Protein AF-A0A3D4D2H8-F1 (afdb_monomer_lite)

Structure (mmCIF, N/CA/C/O backbone):
data_AF-A0A3D4D2H8-F1
#
_entry.id   AF-A0A3D4D2H8-F1
#
loop_
_atom_site.group_PDB
_atom_site.id
_atom_site.type_symbol
_atom_site.label_atom_id
_atom_site.label_alt_id
_atom_site.label_comp_id
_atom_site.label_asym_id
_atom_site.label_entity_id
_atom_site.label_seq_id
_atom_site.pdbx_PDB_ins_code
_atom_site.Cartn_x
_atom_site.Cartn_y
_atom_site.Cartn_z
_atom_site.occupancy
_atom_site.B_iso_or_equiv
_atom_site.auth_seq_id
_atom_site.auth_comp_id
_atom_site.auth_asym_id
_atom_site.auth_atom_id
_atom_site.pdbx_PDB_model_num
ATOM 1 N N . TYR A 1 1 ? 13.880 2.395 -4.553 1.00 61.31 1 TYR A N 1
ATOM 2 C CA . TYR A 1 1 ? 13.457 3.686 -3.970 1.00 61.31 1 TYR A CA 1
ATOM 3 C C . TYR A 1 1 ? 12.198 3.569 -3.104 1.00 61.31 1 TYR A C 1
ATOM 5 O O . TYR A 1 1 ? 12.319 3.812 -1.917 1.00 61.31 1 TYR A O 1
ATOM 13 N N . GLY A 1 2 ? 11.031 3.113 -3.592 1.00 75.94 2 GLY A N 1
ATOM 14 C CA . GLY A 1 2 ? 9.818 3.011 -2.742 1.00 75.94 2 GLY A CA 1
ATOM 15 C C . GLY A 1 2 ? 9.580 1.679 -1.999 1.00 75.94 2 GLY A C 1
ATOM 16 O O . GLY A 1 2 ? 8.733 1.617 -1.113 1.00 75.94 2 GLY A O 1
ATOM 17 N N . LEU A 1 3 ? 10.310 0.607 -2.340 1.00 85.75 3 LEU A N 1
ATOM 18 C CA . LEU A 1 3 ? 10.136 -0.717 -1.721 1.00 85.75 3 LEU A CA 1
ATOM 19 C C . LEU A 1 3 ? 10.455 -0.700 -0.221 1.00 85.75 3 LEU A C 1
ATOM 21 O O . LEU A 1 3 ? 9.646 -1.140 0.589 1.00 85.75 3 LEU A O 1
ATOM 25 N N . VAL A 1 4 ? 11.619 -0.158 0.150 1.00 87.25 4 VAL A N 1
ATOM 26 C CA . VAL A 1 4 ? 12.054 -0.062 1.552 1.00 87.25 4 VAL A CA 1
ATOM 27 C C . VAL A 1 4 ? 11.055 0.763 2.362 1.00 87.25 4 VAL A C 1
ATOM 29 O O . VAL A 1 4 ? 10.662 0.357 3.448 1.00 87.25 4 VAL A O 1
ATOM 32 N N . THR A 1 5 ? 10.561 1.868 1.802 1.00 88.88 5 THR A N 1
ATOM 33 C CA . THR A 1 5 ? 9.508 2.706 2.396 1.00 88.88 5 THR A CA 1
ATOM 34 C C . THR A 1 5 ? 8.246 1.914 2.679 1.00 88.88 5 THR A C 1
ATOM 36 O O . THR A 1 5 ? 7.690 2.020 3.767 1.00 88.88 5 THR A O 1
ATOM 39 N N . LEU A 1 6 ? 7.802 1.109 1.712 1.00 90.44 6 LEU A N 1
ATOM 40 C CA . LEU A 1 6 ? 6.619 0.273 1.858 1.00 90.44 6 LEU A CA 1
ATOM 41 C C . LEU A 1 6 ? 6.826 -0.804 2.932 1.00 90.44 6 LEU A C 1
ATOM 43 O O . LEU A 1 6 ? 5.933 -1.025 3.746 1.00 90.44 6 LEU A O 1
ATOM 47 N N . MET A 1 7 ? 8.006 -1.429 2.986 1.00 92.44 7 MET A N 1
ATOM 48 C CA . MET A 1 7 ? 8.333 -2.431 4.009 1.00 92.44 7 MET A CA 1
ATOM 49 C C . MET A 1 7 ? 8.410 -1.819 5.412 1.00 92.44 7 MET A C 1
ATOM 51 O O . MET A 1 7 ? 7.852 -2.381 6.354 1.00 92.44 7 MET A O 1
ATOM 55 N N . ILE A 1 8 ? 9.032 -0.645 5.558 1.00 93.00 8 ILE A N 1
ATOM 56 C CA . ILE A 1 8 ? 9.055 0.101 6.825 1.00 93.00 8 ILE A CA 1
ATOM 57 C C . ILE A 1 8 ? 7.631 0.498 7.222 1.00 93.00 8 ILE A C 1
ATOM 59 O O . ILE A 1 8 ? 7.250 0.320 8.376 1.00 93.00 8 ILE A O 1
ATOM 63 N N . LEU A 1 9 ? 6.816 0.975 6.276 1.00 94.19 9 LEU A N 1
ATOM 64 C CA . LEU A 1 9 ? 5.414 1.304 6.525 1.00 94.19 9 LEU A CA 1
ATOM 65 C C . LEU A 1 9 ? 4.641 0.083 7.036 1.00 94.19 9 LEU A C 1
ATOM 67 O O . LEU A 1 9 ? 3.884 0.203 7.998 1.00 94.19 9 LEU A O 1
ATOM 71 N N . TRP A 1 10 ? 4.842 -1.094 6.440 1.00 95.12 10 TRP A N 1
ATOM 72 C CA . TRP A 1 10 ? 4.229 -2.340 6.903 1.00 95.12 10 TRP A CA 1
ATOM 73 C C . TRP A 1 10 ? 4.709 -2.736 8.298 1.00 95.12 10 TRP A C 1
ATOM 75 O O . TRP A 1 10 ? 3.877 -3.052 9.147 1.00 95.12 10 TRP A O 1
ATOM 85 N N . LEU A 1 11 ? 6.013 -2.655 8.569 1.00 95.38 11 LEU A N 1
ATOM 86 C CA . LEU A 1 11 ? 6.573 -2.926 9.893 1.00 95.38 11 LEU A CA 1
ATOM 87 C C . LEU A 1 11 ? 5.953 -2.009 10.954 1.00 95.38 11 LEU A C 1
ATOM 89 O O . LEU A 1 11 ? 5.423 -2.491 11.954 1.00 95.38 11 LEU A O 1
ATOM 93 N N . MET A 1 12 ? 5.949 -0.699 10.704 1.00 94.69 12 MET A N 1
ATOM 94 C CA . MET A 1 12 ? 5.347 0.281 11.609 1.00 94.69 12 MET A CA 1
ATOM 95 C C . MET A 1 12 ? 3.858 0.007 11.798 1.00 94.69 12 MET A C 1
ATOM 97 O O . MET A 1 12 ? 3.374 0.011 12.925 1.00 94.69 12 MET A O 1
ATOM 101 N N . THR A 1 13 ? 3.147 -0.335 10.722 1.00 94.75 13 THR A N 1
ATOM 102 C CA . THR A 1 13 ? 1.733 -0.726 10.775 1.00 94.75 13 THR A CA 1
ATOM 103 C C . THR A 1 13 ? 1.516 -1.926 11.699 1.00 94.75 13 THR A C 1
ATOM 105 O O . THR A 1 13 ? 0.587 -1.899 12.503 1.00 94.75 13 THR A O 1
ATOM 108 N N . VAL A 1 14 ? 2.373 -2.953 11.656 1.00 93.94 14 VAL A N 1
ATOM 109 C CA . VAL A 1 14 ? 2.284 -4.108 12.571 1.00 93.94 14 VAL A CA 1
ATOM 110 C C . VAL A 1 14 ? 2.427 -3.699 14.035 1.00 93.94 14 VAL A C 1
ATOM 112 O O . VAL A 1 14 ? 1.726 -4.259 14.881 1.00 93.94 14 VAL A O 1
ATOM 115 N N . LEU A 1 15 ? 3.304 -2.739 14.328 1.00 92.56 15 LEU A N 1
ATOM 116 C CA . LEU A 1 15 ? 3.573 -2.273 15.689 1.00 92.56 15 LEU A CA 1
ATOM 117 C C . LEU A 1 15 ? 2.417 -1.451 16.264 1.00 92.56 15 LEU A C 1
ATOM 119 O O . LEU A 1 15 ? 2.052 -1.644 17.421 1.00 92.56 15 LEU A O 1
ATOM 123 N N . ILE A 1 16 ? 1.828 -0.561 15.462 1.00 91.56 16 ILE A N 1
ATOM 124 C CA . ILE A 1 16 ? 0.805 0.381 15.943 1.00 91.56 16 ILE A CA 1
ATOM 125 C C . ILE A 1 16 ? -0.630 -0.148 15.832 1.00 91.56 16 ILE A C 1
ATOM 127 O O . ILE A 1 16 ? -1.541 0.441 16.409 1.00 91.56 16 ILE A O 1
ATOM 131 N N . THR A 1 17 ? -0.867 -1.220 15.067 1.00 91.25 17 THR A N 1
ATOM 132 C CA . THR A 1 17 ? -2.231 -1.724 14.850 1.00 91.25 17 THR A CA 1
ATOM 133 C C . THR A 1 17 ? -2.735 -2.482 16.081 1.00 91.25 17 THR A C 1
ATOM 135 O O . THR A 1 17 ? -2.130 -3.487 16.469 1.00 91.25 17 THR A O 1
ATOM 138 N N . PRO A 1 18 ? -3.878 -2.088 16.673 1.00 87.06 18 PRO A N 1
ATOM 139 C CA . PRO A 1 18 ? -4.402 -2.761 17.854 1.00 87.06 18 PRO A CA 1
ATOM 140 C C . PRO A 1 18 ? -4.980 -4.144 17.546 1.00 87.06 18 PRO A C 1
ATOM 142 O O . PRO A 1 18 ? -5.751 -4.332 16.602 1.00 87.06 18 PRO A O 1
ATOM 145 N N . ASP A 1 19 ? -4.712 -5.095 18.441 1.00 86.62 19 ASP A N 1
ATOM 146 C CA . ASP A 1 19 ? -5.417 -6.379 18.508 1.00 86.62 19 ASP A CA 1
ATOM 147 C C . ASP A 1 19 ? -6.912 -6.170 18.822 1.00 86.62 19 ASP A C 1
ATOM 149 O O . ASP A 1 19 ? -7.285 -5.327 19.642 1.00 86.62 19 ASP A O 1
ATOM 153 N N . ARG A 1 20 ? -7.772 -7.004 18.233 1.00 85.38 20 ARG A N 1
ATOM 154 C CA . ARG A 1 20 ? -9.198 -7.148 18.547 1.00 85.38 20 ARG A CA 1
ATOM 155 C C . ARG A 1 20 ? -9.486 -7.207 20.052 1.00 85.38 20 ARG A C 1
ATOM 157 O O . ARG A 1 20 ? -10.411 -6.529 20.503 1.00 85.38 20 ARG A O 1
ATOM 164 N N . ASN A 1 21 ? -8.716 -7.956 20.844 1.00 85.56 21 ASN A N 1
ATOM 165 C CA . ASN A 1 21 ? -8.921 -7.996 22.301 1.00 85.56 21 ASN A CA 1
ATOM 166 C C . ASN A 1 21 ? -8.586 -6.649 22.959 1.00 85.56 21 ASN A C 1
ATOM 168 O O . ASN A 1 21 ? -9.297 -6.194 23.859 1.00 85.56 21 ASN A O 1
ATOM 172 N N . GLY A 1 22 ? -7.533 -5.979 22.482 1.00 84.44 22 GLY A N 1
ATOM 173 C CA . GLY A 1 22 ? -7.205 -4.600 22.849 1.00 84.44 22 GLY A CA 1
ATOM 174 C C . GLY A 1 22 ? -8.350 -3.634 22.536 1.00 84.44 22 GLY A C 1
ATOM 175 O O . GLY A 1 22 ? -8.762 -2.871 23.411 1.00 84.44 22 GLY A O 1
ATOM 176 N N . GLN A 1 23 ? -8.946 -3.743 21.345 1.00 86.75 23 GLN A N 1
ATOM 177 C CA . GLN A 1 23 ? -10.090 -2.925 20.932 1.00 86.75 23 GLN A CA 1
ATOM 178 C C . GLN A 1 23 ? -11.316 -3.131 21.832 1.00 86.75 23 GLN A C 1
ATOM 180 O O . GLN A 1 23 ? -11.916 -2.154 22.282 1.00 86.75 23 GLN A O 1
ATOM 185 N N . ILE A 1 24 ? -11.681 -4.383 22.132 1.00 88.06 24 ILE A N 1
ATOM 186 C CA . ILE A 1 24 ? -12.831 -4.703 22.998 1.00 88.06 24 ILE A CA 1
ATOM 187 C C . ILE A 1 24 ? -12.610 -4.157 24.414 1.00 88.06 24 ILE A C 1
ATOM 189 O O . ILE A 1 24 ? -13.503 -3.518 24.975 1.00 88.06 24 ILE A O 1
ATOM 193 N N . ARG A 1 25 ? -11.418 -4.364 24.990 1.00 88.00 25 ARG A N 1
ATOM 194 C CA . ARG A 1 25 ? -11.065 -3.818 26.313 1.00 88.00 25 ARG A CA 1
ATOM 195 C C . ARG A 1 2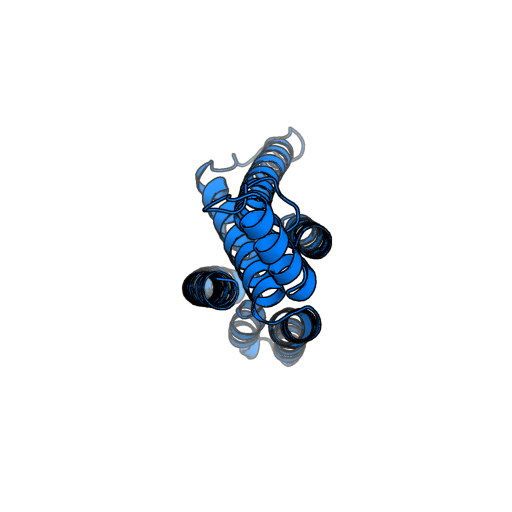5 ? -11.116 -2.291 26.322 1.00 88.00 25 ARG A C 1
ATOM 197 O O . ARG A 1 25 ? -11.662 -1.710 27.260 1.00 88.00 25 ARG A O 1
ATOM 204 N N . GLY A 1 26 ? -10.623 -1.656 25.261 1.00 88.50 26 GLY A N 1
ATOM 205 C CA . GLY A 1 26 ? -10.697 -0.212 25.067 1.00 88.50 26 GLY A CA 1
ATOM 206 C C . GLY A 1 26 ? -12.124 0.318 25.063 1.00 88.50 26 GLY A C 1
ATOM 207 O O . GLY A 1 26 ? -12.438 1.252 25.802 1.00 88.50 26 GLY A O 1
ATOM 208 N N . TRP A 1 27 ? -13.008 -0.313 24.288 1.00 88.75 27 TRP A N 1
ATOM 209 C CA . TRP A 1 27 ? -14.425 0.046 24.249 1.00 88.75 27 TRP A CA 1
ATOM 210 C C . TRP A 1 27 ? -15.106 -0.142 25.605 1.00 88.75 27 TRP A C 1
ATOM 212 O O . TRP A 1 27 ? -15.773 0.778 26.072 1.00 88.75 27 TRP A 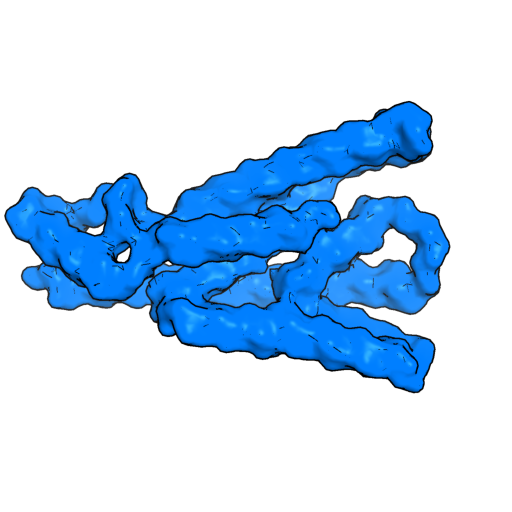O 1
ATOM 222 N N . ARG A 1 28 ? -14.876 -1.268 26.294 1.00 87.38 28 ARG A N 1
ATOM 223 C CA . ARG A 1 28 ? -15.402 -1.488 27.655 1.00 87.38 28 ARG A CA 1
ATOM 224 C C . ARG A 1 28 ? -14.928 -0.407 28.632 1.00 87.38 28 ARG A C 1
ATOM 226 O O . ARG A 1 28 ? -15.732 0.106 29.404 1.00 87.38 28 ARG A O 1
ATOM 233 N N . ARG A 1 29 ? -13.647 -0.015 28.588 1.00 88.38 29 ARG A N 1
ATOM 234 C CA . ARG A 1 29 ? -13.103 1.067 29.431 1.00 88.38 29 ARG A CA 1
ATOM 235 C C . ARG A 1 29 ? -13.745 2.416 29.111 1.00 88.38 29 ARG A C 1
ATOM 237 O O . ARG A 1 29 ? -14.118 3.135 30.031 1.00 88.38 29 ARG A O 1
ATOM 244 N N . ALA A 1 30 ? -13.904 2.749 27.832 1.00 88.75 30 ALA A N 1
ATOM 245 C CA . ALA A 1 30 ? -14.557 3.990 27.420 1.00 88.75 30 ALA A CA 1
ATOM 246 C C . ALA A 1 30 ? -16.004 4.068 27.930 1.00 88.75 30 ALA A C 1
ATOM 248 O O . ALA A 1 30 ? -16.415 5.116 28.423 1.00 88.75 30 ALA A O 1
ATOM 249 N N . ARG A 1 31 ? -16.738 2.949 27.892 1.00 87.44 31 ARG A N 1
ATOM 250 C CA . ARG A 1 31 ? -18.106 2.853 28.423 1.00 87.44 31 ARG A CA 1
ATOM 251 C C . ARG A 1 31 ? -18.169 3.011 29.936 1.00 87.44 31 ARG A C 1
ATOM 253 O O . ARG A 1 31 ? -18.999 3.774 30.411 1.00 87.44 31 ARG A O 1
ATOM 260 N N . LYS A 1 32 ? -17.247 2.388 30.677 1.00 88.75 32 LYS A N 1
ATOM 261 C CA . LYS A 1 32 ? -17.122 2.592 32.133 1.00 88.75 32 LYS A CA 1
ATOM 262 C C . LYS A 1 32 ? -16.878 4.058 32.506 1.00 88.75 32 LYS A C 1
ATOM 264 O O . LYS A 1 32 ? -17.319 4.498 33.554 1.00 88.75 32 LYS A O 1
ATOM 269 N N . LEU A 1 33 ? -16.197 4.811 31.642 1.00 88.94 33 LEU A N 1
ATOM 270 C CA . LEU A 1 33 ? -15.941 6.245 31.815 1.00 88.94 33 LEU A CA 1
ATOM 271 C C . LEU A 1 33 ? -17.054 7.140 31.236 1.00 88.94 33 LEU A C 1
ATOM 273 O O . LEU A 1 33 ? -16.838 8.339 31.076 1.00 88.94 33 LEU A O 1
ATOM 277 N N . GLY A 1 34 ? -18.200 6.577 30.833 1.00 86.31 34 GLY A N 1
ATOM 278 C CA . GLY A 1 34 ? -19.314 7.326 30.240 1.00 86.31 34 GLY A CA 1
ATOM 279 C C . GLY A 1 34 ? -19.015 7.944 28.868 1.00 86.31 34 GLY A C 1
ATOM 280 O O . GLY A 1 34 ? -19.781 8.770 28.376 1.00 86.31 34 GLY A O 1
ATOM 281 N N . ARG A 1 35 ? -17.906 7.574 28.211 1.00 86.56 35 ARG A N 1
ATOM 282 C CA . ARG A 1 35 ? -17.498 8.192 26.943 1.00 86.56 35 ARG A CA 1
ATOM 283 C C . ARG A 1 35 ? -18.271 7.587 25.763 1.00 86.56 35 ARG A C 1
ATOM 285 O O . ARG A 1 35 ? -18.298 6.362 25.602 1.00 86.56 35 ARG A O 1
ATOM 292 N N . PRO A 1 36 ? -18.839 8.415 24.866 1.00 80.31 36 PRO A N 1
ATOM 293 C CA . PRO A 1 36 ? -19.609 7.923 23.724 1.00 80.31 36 PRO A CA 1
ATOM 294 C C . PRO A 1 36 ? -18.728 7.395 22.582 1.00 80.31 36 PRO A C 1
ATOM 296 O O . PRO A 1 36 ? -19.214 6.652 21.726 1.00 80.31 36 PRO A O 1
ATOM 299 N N . LYS A 1 37 ? -17.444 7.780 22.544 1.00 83.25 37 LYS A N 1
ATOM 300 C CA . LYS A 1 37 ? -16.487 7.462 21.474 1.00 83.25 37 LYS A CA 1
ATOM 301 C C . LYS A 1 37 ? -15.106 7.154 22.056 1.00 83.25 37 LYS A C 1
ATOM 303 O O . LYS A 1 37 ? -14.726 7.702 23.090 1.00 83.25 37 LYS A O 1
ATOM 308 N N . LEU A 1 38 ? -14.342 6.314 21.358 1.00 81.94 38 LEU A N 1
ATOM 309 C CA . LEU A 1 38 ? -12.906 6.182 21.599 1.00 81.94 38 LEU A CA 1
ATOM 310 C C . LEU A 1 38 ? -12.186 7.446 21.120 1.00 81.94 38 LEU A C 1
ATOM 312 O O . LEU A 1 38 ? -12.471 7.942 20.029 1.00 81.94 38 LEU A O 1
ATOM 316 N N . SER A 1 39 ? -11.248 7.943 21.929 1.00 80.69 39 SER A N 1
ATOM 317 C CA . SER A 1 39 ? -10.342 9.010 21.496 1.00 80.69 39 SER A CA 1
ATOM 318 C C . SER A 1 39 ? -9.484 8.503 20.345 1.00 80.69 39 SER A C 1
ATOM 320 O O . SER A 1 39 ? -9.020 7.363 20.374 1.00 80.69 39 SER A O 1
ATOM 322 N N . PHE A 1 40 ? -9.250 9.351 19.350 1.00 75.00 40 PHE A N 1
ATOM 323 C CA . PHE A 1 40 ? -8.434 8.998 18.196 1.00 75.00 40 PHE A CA 1
ATOM 324 C C . PHE A 1 40 ? -6.990 8.616 18.577 1.00 75.00 40 PHE A C 1
ATOM 326 O O . PHE A 1 40 ? -6.402 7.741 17.953 1.00 75.00 40 PHE A O 1
ATOM 333 N N . GLN A 1 41 ? -6.458 9.214 19.643 1.00 78.56 41 GLN A N 1
ATOM 334 C CA . GLN A 1 41 ? -5.112 8.942 20.158 1.00 78.56 41 GLN A CA 1
ATOM 335 C C . GLN A 1 41 ? -5.055 7.759 21.135 1.00 78.56 41 GLN A C 1
ATOM 337 O O . GLN A 1 41 ? -4.002 7.473 21.686 1.00 78.56 41 GLN A O 1
ATOM 342 N N . SER A 1 42 ? -6.181 7.099 21.419 1.00 78.00 42 SER A N 1
ATOM 343 C CA . SER A 1 42 ? -6.160 5.963 22.344 1.00 78.00 42 SER A CA 1
ATOM 344 C C . SER A 1 42 ? -5.589 4.720 21.655 1.00 78.00 42 SER A C 1
ATOM 346 O O . SER A 1 42 ? -5.973 4.445 20.525 1.00 78.00 42 SER A O 1
ATOM 348 N N . ASP A 1 43 ? -4.755 3.930 22.337 1.00 73.44 43 ASP A N 1
ATOM 349 C CA . ASP A 1 43 ? -4.202 2.667 21.800 1.00 73.44 43 ASP A CA 1
ATOM 350 C C . ASP A 1 43 ? -5.244 1.712 21.176 1.00 73.44 43 ASP A C 1
ATOM 352 O O . ASP A 1 43 ? -4.934 1.034 20.203 1.00 73.44 43 ASP A O 1
ATOM 356 N N . PRO A 1 44 ? -6.500 1.631 21.667 1.00 81.25 44 PRO A N 1
ATOM 357 C CA . PRO A 1 44 ? -7.545 0.812 21.046 1.00 81.25 44 PRO A CA 1
ATOM 358 C C . PRO A 1 44 ? -8.147 1.418 19.762 1.00 81.25 44 PRO A C 1
ATOM 360 O O . PRO A 1 44 ? -9.011 0.799 19.122 1.00 81.25 44 PRO A O 1
ATOM 363 N N . ALA A 1 45 ? -7.789 2.657 19.415 1.00 84.12 45 ALA A N 1
ATOM 364 C CA . ALA A 1 45 ? -8.236 3.330 18.205 1.00 84.12 45 ALA A CA 1
ATOM 365 C C . ALA A 1 45 ? -7.532 2.765 16.965 1.00 84.12 45 ALA A C 1
ATOM 367 O O . ALA A 1 45 ? -6.473 2.165 17.043 1.00 84.12 45 ALA A O 1
ATOM 368 N N . THR A 1 46 ? -8.152 2.934 15.796 1.00 88.31 46 THR A N 1
ATOM 369 C CA . THR A 1 46 ? -7.562 2.417 14.554 1.00 88.31 46 THR A CA 1
ATOM 370 C C . THR A 1 46 ? -6.302 3.198 14.239 1.00 88.31 46 THR A C 1
ATOM 372 O O . THR A 1 46 ? -6.283 4.425 14.352 1.00 88.31 46 THR A O 1
ATOM 375 N N . SER A 1 47 ? -5.294 2.493 13.752 1.00 90.62 47 SER A N 1
ATOM 376 C CA . SER A 1 47 ? -4.072 3.094 13.240 1.00 90.62 47 SER A CA 1
ATOM 377 C C . SER A 1 47 ? -4.241 3.751 11.866 1.00 90.62 47 SER A C 1
ATOM 379 O O . SER A 1 47 ? -3.293 4.350 11.369 1.00 90.62 47 SER A O 1
ATOM 381 N N . PHE A 1 48 ? -5.431 3.696 11.252 1.00 91.62 48 PHE A N 1
ATOM 382 C CA . PHE A 1 48 ? -5.656 4.140 9.872 1.00 91.62 48 PHE A CA 1
ATOM 383 C C . PHE A 1 48 ? -5.091 5.539 9.546 1.00 91.62 48 PHE A C 1
ATOM 385 O O . PHE A 1 48 ? -4.343 5.643 8.574 1.00 91.62 48 PHE A O 1
ATOM 392 N N . PRO A 1 49 ? -5.363 6.617 10.313 1.00 91.75 49 PRO A N 1
ATOM 393 C CA . PRO A 1 49 ? -4.849 7.943 9.960 1.00 91.75 49 PRO A CA 1
ATOM 394 C C . PRO A 1 49 ? -3.346 8.083 10.206 1.00 91.75 49 PRO A C 1
ATOM 396 O O . PRO A 1 49 ? -2.693 8.847 9.504 1.00 91.75 49 PRO A O 1
ATOM 399 N N . TRP A 1 50 ? -2.778 7.304 11.132 1.00 93.75 50 TRP A N 1
ATOM 400 C CA . TRP A 1 50 ? -1.329 7.231 11.320 1.00 93.75 50 TRP A CA 1
ATOM 401 C C . TRP A 1 50 ? -0.658 6.541 10.132 1.00 93.75 50 TRP A C 1
ATOM 403 O O . TRP A 1 50 ? 0.330 7.050 9.616 1.00 93.75 50 TRP A O 1
ATOM 413 N N . VAL A 1 51 ? -1.231 5.444 9.624 1.00 94.69 51 VAL A N 1
ATOM 414 C CA . VAL A 1 51 ? -0.747 4.780 8.399 1.00 94.69 51 VAL A CA 1
ATOM 415 C C . VAL A 1 51 ? -0.858 5.706 7.188 1.00 94.69 51 VAL A C 1
ATOM 417 O O . VAL A 1 51 ? 0.074 5.784 6.393 1.00 94.69 51 VAL A O 1
ATOM 420 N N . PHE A 1 52 ? -1.954 6.458 7.072 1.00 95.25 52 PHE A N 1
ATOM 421 C CA . PHE A 1 52 ? -2.117 7.470 6.027 1.00 95.25 52 PHE A CA 1
ATOM 422 C C . PHE A 1 52 ? -1.050 8.573 6.121 1.00 95.25 52 PHE A C 1
ATOM 424 O O . PHE A 1 52 ? -0.425 8.908 5.116 1.00 95.25 52 PHE A O 1
ATOM 431 N N . ALA A 1 53 ? -0.801 9.106 7.321 1.00 95.12 53 ALA A N 1
ATOM 432 C CA . ALA A 1 53 ? 0.218 10.131 7.537 1.00 95.12 53 ALA A CA 1
ATOM 433 C C . ALA A 1 53 ? 1.627 9.600 7.237 1.00 95.12 53 ALA A C 1
ATOM 435 O O . ALA A 1 53 ? 2.397 10.263 6.548 1.00 95.12 53 ALA A O 1
ATOM 436 N N . MET A 1 54 ? 1.947 8.379 7.676 1.00 95.00 54 MET A N 1
ATOM 437 C CA . MET A 1 54 ? 3.220 7.724 7.364 1.00 95.00 54 MET A CA 1
ATOM 438 C C . MET A 1 54 ? 3.393 7.493 5.859 1.00 95.00 54 MET A C 1
ATOM 440 O O . MET A 1 54 ? 4.492 7.691 5.347 1.00 95.00 54 MET A O 1
ATOM 444 N N . ALA A 1 55 ? 2.331 7.129 5.132 1.00 94.94 55 ALA A N 1
ATOM 445 C CA . ALA A 1 55 ? 2.375 7.021 3.674 1.00 94.94 55 ALA A CA 1
ATOM 446 C C . ALA A 1 55 ? 2.655 8.384 3.016 1.00 94.94 55 ALA A C 1
ATOM 448 O O . ALA A 1 55 ? 3.515 8.470 2.144 1.00 94.94 55 ALA A O 1
ATOM 449 N N . ALA A 1 56 ? 1.997 9.457 3.470 1.00 95.06 56 ALA A N 1
ATOM 450 C CA . ALA A 1 56 ? 2.221 10.813 2.964 1.00 95.06 56 ALA A CA 1
ATOM 451 C C . ALA A 1 56 ? 3.654 11.308 3.225 1.00 95.06 56 ALA A C 1
ATOM 453 O O . ALA A 1 56 ? 4.327 11.762 2.300 1.00 95.06 56 ALA A O 1
ATOM 454 N N . ILE A 1 57 ? 4.142 11.164 4.462 1.00 94.25 57 ILE A N 1
ATOM 455 C CA . ILE A 1 57 ? 5.505 11.549 4.857 1.00 94.25 57 ILE A CA 1
ATOM 456 C C . ILE A 1 57 ? 6.535 10.709 4.101 1.00 94.25 57 ILE A C 1
ATOM 458 O O . ILE A 1 57 ? 7.485 11.257 3.546 1.00 94.25 57 ILE A O 1
ATOM 462 N N . GLY A 1 58 ? 6.331 9.391 4.033 1.00 90.56 58 GLY A N 1
ATOM 463 C CA . GLY A 1 58 ? 7.215 8.476 3.319 1.00 90.56 58 GLY A CA 1
ATOM 464 C C . GLY A 1 58 ? 7.330 8.826 1.837 1.00 90.56 58 GLY A C 1
ATOM 465 O O . GLY A 1 58 ? 8.438 8.873 1.307 1.00 90.56 58 GLY A O 1
ATOM 466 N N . SER A 1 59 ? 6.212 9.130 1.176 1.00 91.38 59 SER A N 1
ATOM 467 C CA . SER A 1 59 ? 6.209 9.519 -0.237 1.00 91.38 59 SER A CA 1
ATOM 468 C C . SER A 1 59 ? 6.809 10.905 -0.468 1.00 91.38 59 SER A C 1
ATOM 470 O O . SER A 1 59 ? 7.579 11.069 -1.412 1.00 91.38 59 SER A O 1
ATOM 472 N N . GLY A 1 60 ? 6.526 11.880 0.401 1.00 91.75 60 GLY A N 1
ATOM 473 C CA . GLY A 1 60 ? 7.120 13.217 0.329 1.00 91.75 60 GLY A CA 1
ATOM 474 C C . GLY A 1 60 ? 8.635 13.204 0.537 1.00 91.75 60 GLY A C 1
ATOM 475 O O . GLY A 1 60 ? 9.376 13.755 -0.279 1.00 91.75 60 GLY A O 1
ATOM 476 N N . GLY A 1 61 ? 9.105 12.518 1.583 1.00 88.69 61 GLY A N 1
ATOM 477 C CA . GLY A 1 61 ? 10.531 12.381 1.881 1.00 88.69 61 GLY A CA 1
ATOM 478 C C . GLY A 1 61 ? 11.295 11.694 0.751 1.00 88.69 61 GLY A C 1
ATOM 479 O O . GLY A 1 61 ? 12.342 12.182 0.323 1.00 88.69 61 GLY A O 1
ATOM 480 N N . TRP A 1 62 ? 10.740 10.611 0.197 1.00 85.69 62 TRP A N 1
ATOM 481 C CA . TRP A 1 62 ? 11.373 9.920 -0.928 1.00 85.69 62 TRP A CA 1
ATOM 482 C C . TRP A 1 62 ? 11.342 10.700 -2.229 1.00 85.69 62 TRP A C 1
ATOM 484 O O . TRP A 1 62 ? 12.331 10.668 -2.958 1.00 85.69 62 TRP A O 1
ATOM 494 N N . PHE A 1 63 ? 10.250 11.402 -2.528 1.00 88.06 63 PHE A N 1
ATOM 495 C CA . PHE A 1 63 ? 10.194 12.277 -3.693 1.00 88.06 63 PHE A CA 1
ATOM 496 C C . PHE A 1 63 ? 11.292 13.340 -3.624 1.00 88.06 63 PHE A C 1
ATOM 498 O O . PHE A 1 63 ? 12.027 13.523 -4.589 1.00 88.06 63 PHE A O 1
ATOM 505 N N . TRP A 1 64 ? 11.451 13.993 -2.471 1.00 89.06 64 TRP A N 1
ATOM 506 C CA . TRP A 1 64 ? 12.473 15.022 -2.301 1.00 89.06 64 TRP A CA 1
ATOM 507 C C . TRP A 1 64 ? 13.892 14.464 -2.433 1.00 89.06 64 TRP A C 1
ATOM 509 O O . TRP A 1 64 ? 14.719 15.044 -3.137 1.00 89.06 64 TRP A O 1
ATOM 519 N N . PHE A 1 65 ? 14.163 13.316 -1.806 1.00 86.81 65 PHE A N 1
ATOM 520 C CA . PHE A 1 65 ? 15.447 12.631 -1.940 1.00 86.81 65 PHE A CA 1
ATOM 521 C C . PHE A 1 65 ? 15.744 12.263 -3.401 1.00 86.81 65 PHE A C 1
ATOM 523 O O . PHE A 1 65 ? 16.810 12.595 -3.914 1.00 86.81 65 PHE A O 1
ATOM 530 N N . ALA A 1 66 ? 14.792 11.620 -4.087 1.00 83.31 66 ALA A N 1
ATOM 531 C CA . ALA A 1 66 ? 14.953 11.208 -5.479 1.00 83.31 66 ALA A CA 1
ATOM 532 C C . ALA A 1 66 ? 15.153 12.414 -6.402 1.00 83.31 66 ALA A C 1
ATOM 534 O O . ALA A 1 66 ? 16.049 12.395 -7.242 1.00 83.31 66 ALA A O 1
ATOM 535 N N . LYS A 1 67 ? 14.389 13.490 -6.189 1.00 86.38 67 LYS A N 1
ATOM 536 C CA . LYS A 1 67 ? 14.531 14.744 -6.927 1.00 86.38 67 LYS A CA 1
ATOM 537 C C . LYS A 1 67 ? 15.937 15.319 -6.779 1.00 86.38 67 LYS A C 1
ATOM 539 O O . LYS A 1 67 ? 16.576 15.616 -7.779 1.00 86.38 67 LYS A O 1
ATOM 544 N N . LYS A 1 68 ? 16.450 15.424 -5.548 1.00 88.12 68 LYS A N 1
ATOM 545 C CA . LYS A 1 68 ? 17.806 15.935 -5.293 1.00 88.12 68 LYS A CA 1
ATOM 546 C C . LYS A 1 68 ? 18.906 15.043 -5.858 1.00 88.12 68 LYS A C 1
ATOM 548 O O . LYS A 1 68 ? 19.942 15.569 -6.247 1.00 88.12 68 LYS A O 1
ATOM 553 N N . LEU A 1 69 ? 18.686 13.731 -5.917 1.00 84.25 69 LEU A N 1
ATOM 554 C CA . LEU A 1 69 ? 19.620 12.795 -6.536 1.00 84.25 69 LEU A CA 1
ATOM 555 C C . LEU A 1 69 ? 19.663 12.987 -8.060 1.00 84.25 69 LEU A C 1
ATOM 557 O O . LEU A 1 69 ? 20.738 13.183 -8.619 1.00 84.25 69 LEU A O 1
ATOM 561 N N . VAL A 1 70 ? 18.499 12.976 -8.716 1.00 81.06 70 VAL A N 1
ATOM 562 C CA . VAL A 1 70 ? 18.370 13.078 -10.181 1.00 81.06 70 VAL A CA 1
ATOM 563 C C . VAL A 1 70 ? 18.797 14.456 -10.698 1.00 81.06 70 VAL A C 1
ATOM 565 O O . VAL A 1 70 ? 19.472 14.547 -11.715 1.00 81.06 70 VAL A O 1
ATOM 568 N N . GLU A 1 71 ? 18.467 15.526 -9.973 1.00 85.31 71 GLU A N 1
ATOM 569 C CA . GLU A 1 71 ? 18.853 16.903 -10.321 1.00 85.31 71 GLU A CA 1
ATOM 570 C C . GLU A 1 71 ? 20.270 17.272 -9.842 1.00 85.31 71 GLU A C 1
ATOM 572 O O . GLU A 1 71 ? 20.686 18.424 -9.964 1.00 85.31 71 GLU A O 1
ATOM 577 N N . SER A 1 72 ? 21.021 16.329 -9.261 1.00 84.94 72 SER A N 1
ATOM 578 C CA . SER A 1 72 ? 22.403 16.592 -8.854 1.00 84.94 72 SER A CA 1
ATOM 579 C C . SER A 1 72 ? 23.330 16.729 -10.065 1.00 84.94 72 SER A C 1
ATOM 581 O O . SER A 1 72 ? 23.077 16.176 -11.135 1.00 84.94 72 SER A O 1
ATOM 583 N N . ALA A 1 73 ? 24.461 17.414 -9.871 1.00 80.81 73 ALA A N 1
ATOM 584 C CA . ALA A 1 73 ? 25.468 17.636 -10.913 1.00 80.81 73 ALA A CA 1
ATOM 585 C C . ALA A 1 73 ? 26.000 16.339 -11.559 1.00 80.81 73 ALA A C 1
ATOM 587 O O . ALA A 1 73 ? 26.483 16.375 -12.684 1.00 80.81 73 ALA A O 1
ATOM 588 N N . TRP A 1 74 ? 25.881 15.199 -10.870 1.00 76.25 74 TRP A N 1
ATOM 589 C CA . TRP A 1 74 ? 26.326 13.889 -11.352 1.00 76.25 74 TRP A CA 1
ATOM 590 C C . TRP A 1 74 ? 25.378 13.249 -12.376 1.00 76.25 74 TRP A C 1
ATOM 592 O O . TRP A 1 74 ? 25.830 12.458 -13.198 1.00 76.25 74 TRP A O 1
ATOM 602 N N . PHE A 1 75 ? 24.082 13.578 -12.341 1.00 73.62 75 PHE A N 1
ATOM 603 C CA . PHE A 1 75 ? 23.049 12.980 -13.205 1.00 73.62 75 PHE A CA 1
ATOM 604 C C . PHE A 1 75 ? 22.354 14.004 -14.124 1.00 73.62 75 PHE A C 1
ATOM 606 O O . PHE A 1 75 ? 21.524 13.622 -14.950 1.00 73.62 75 PHE A O 1
ATOM 613 N N . GLY A 1 76 ? 22.695 15.291 -13.971 1.00 59.62 76 GLY A N 1
ATOM 614 C CA . GLY A 1 76 ? 21.932 16.494 -14.328 1.00 59.62 76 GLY A CA 1
ATOM 615 C C . GLY A 1 76 ? 21.527 16.709 -15.787 1.00 59.62 76 GLY A C 1
ATOM 616 O O . GLY A 1 76 ? 21.876 17.723 -16.380 1.00 59.62 76 GLY A O 1
ATOM 617 N N . THR A 1 77 ? 20.719 15.816 -16.350 1.00 61.09 77 THR A N 1
ATOM 618 C CA . THR A 1 77 ? 20.189 15.946 -17.719 1.00 61.09 77 THR A CA 1
ATOM 619 C C . THR A 1 77 ? 18.662 15.979 -17.787 1.00 61.09 77 THR A C 1
ATOM 621 O O . THR A 1 77 ? 18.120 16.381 -18.811 1.00 61.09 77 THR A O 1
ATOM 624 N N . THR A 1 78 ? 17.942 15.618 -16.714 1.00 68.81 78 THR A N 1
ATOM 625 C CA . THR A 1 78 ? 16.467 15.622 -16.704 1.00 68.81 78 THR A CA 1
ATOM 626 C C . THR A 1 78 ? 15.911 16.052 -15.345 1.00 68.81 78 THR A C 1
ATOM 628 O O . THR A 1 78 ? 16.282 15.494 -14.317 1.00 68.81 78 THR A O 1
ATOM 631 N N . GLY A 1 79 ? 15.006 17.036 -15.322 1.00 74.69 79 GLY A N 1
ATOM 632 C CA . GLY A 1 79 ? 14.307 17.451 -14.100 1.00 74.69 79 GLY A CA 1
ATOM 633 C C . GLY A 1 79 ? 13.242 16.436 -13.681 1.00 74.69 79 GLY A C 1
ATOM 634 O O . GLY A 1 79 ? 12.592 15.835 -14.537 1.00 74.69 79 GLY A O 1
ATOM 635 N N . MET A 1 80 ? 13.030 16.250 -12.374 1.00 80.12 80 MET A N 1
ATOM 636 C CA . MET A 1 80 ? 12.022 15.302 -11.883 1.00 80.12 80 MET A CA 1
ATOM 637 C C . MET A 1 80 ? 10.632 15.968 -11.825 1.00 80.12 80 MET A C 1
ATOM 639 O O . MET A 1 80 ? 10.440 16.909 -11.044 1.00 80.12 80 MET A O 1
ATOM 643 N N . PRO A 1 81 ? 9.625 15.487 -12.583 1.00 84.38 81 PRO A N 1
ATOM 644 C CA . PRO A 1 81 ? 8.290 16.079 -12.571 1.00 84.38 81 PRO A CA 1
ATOM 645 C C . PRO A 1 81 ? 7.616 15.970 -11.199 1.00 84.38 81 PRO A C 1
ATOM 647 O O . PRO A 1 81 ? 7.549 14.894 -10.603 1.00 84.38 81 PRO A O 1
ATOM 650 N N . ILE A 1 82 ? 7.011 17.065 -10.725 1.00 86.00 82 ILE A N 1
ATOM 651 C CA . ILE A 1 82 ? 6.258 17.067 -9.456 1.00 86.00 82 ILE A CA 1
ATOM 652 C C . ILE A 1 82 ? 5.027 16.150 -9.488 1.00 86.00 82 ILE A C 1
ATOM 654 O O . ILE A 1 82 ? 4.593 15.653 -8.451 1.00 86.00 82 ILE A O 1
ATOM 658 N N . ALA A 1 83 ? 4.518 15.852 -10.686 1.00 84.69 83 ALA A N 1
ATOM 659 C CA . ALA A 1 83 ? 3.427 14.909 -10.912 1.00 84.69 83 ALA A CA 1
ATOM 660 C C . ALA A 1 83 ? 3.743 13.469 -10.453 1.00 84.69 83 ALA A C 1
ATOM 662 O O . ALA A 1 83 ? 2.822 12.673 -10.293 1.00 84.69 83 ALA A O 1
ATOM 663 N N . ILE A 1 84 ? 5.010 13.127 -10.180 1.00 86.50 84 ILE A N 1
ATOM 664 C CA . ILE A 1 84 ? 5.396 11.810 -9.640 1.00 86.50 84 ILE A CA 1
ATOM 665 C C . ILE A 1 84 ? 5.029 11.674 -8.153 1.00 86.50 84 ILE A C 1
ATOM 667 O O . ILE A 1 84 ? 4.727 10.575 -7.684 1.00 86.50 84 ILE A O 1
ATOM 671 N N . LEU A 1 85 ? 4.994 12.777 -7.398 1.00 89.94 85 LEU A N 1
ATOM 672 C CA . LEU A 1 85 ? 4.657 12.767 -5.971 1.00 89.94 85 LEU A CA 1
ATOM 673 C C . LEU A 1 85 ? 3.311 12.073 -5.660 1.00 89.94 85 LEU A C 1
ATOM 675 O O . LEU A 1 85 ? 3.303 11.171 -4.814 1.00 89.94 85 LEU A O 1
ATOM 679 N N . PRO A 1 86 ? 2.181 12.412 -6.319 1.00 91.44 86 PRO A N 1
ATOM 680 C CA . PRO A 1 86 ? 0.916 11.721 -6.081 1.00 91.44 86 PRO A CA 1
ATOM 681 C C . PRO A 1 86 ? 0.959 10.239 -6.471 1.00 91.44 86 PRO A C 1
ATOM 683 O O . PRO A 1 86 ? 0.261 9.444 -5.848 1.00 91.44 86 PRO A O 1
ATOM 686 N N . VAL A 1 87 ? 1.797 9.833 -7.431 1.00 90.50 87 VAL A N 1
ATOM 687 C CA . VAL A 1 87 ? 1.979 8.415 -7.786 1.00 90.50 87 VAL A CA 1
ATOM 688 C C . VAL A 1 87 ? 2.674 7.666 -6.652 1.00 90.50 87 VAL A C 1
ATOM 690 O O . VAL A 1 87 ? 2.196 6.616 -6.222 1.00 90.50 87 VAL A O 1
ATOM 693 N N . PHE A 1 88 ? 3.765 8.211 -6.110 1.00 89.31 88 PHE A N 1
ATOM 694 C CA . PHE A 1 88 ? 4.428 7.612 -4.950 1.00 89.31 88 PHE A CA 1
ATOM 695 C C . PHE A 1 88 ? 3.509 7.547 -3.741 1.00 89.31 88 PHE A C 1
ATOM 697 O O . PHE A 1 88 ? 3.542 6.561 -3.007 1.00 89.31 88 PHE A O 1
ATOM 704 N N . PHE A 1 89 ? 2.685 8.569 -3.521 1.00 93.88 89 PHE A N 1
ATOM 705 C CA . PHE A 1 89 ? 1.664 8.526 -2.482 1.00 93.88 89 PHE A CA 1
ATOM 706 C C . PHE A 1 89 ? 0.621 7.437 -2.744 1.00 93.88 89 PHE A C 1
ATOM 708 O O . PHE A 1 89 ? 0.302 6.668 -1.844 1.00 93.88 89 PHE A O 1
ATOM 715 N N . LEU A 1 90 ? 0.124 7.319 -3.973 1.00 93.81 90 LEU A N 1
ATOM 716 C CA . LEU A 1 90 ? -0.863 6.311 -4.344 1.00 93.81 90 LEU A CA 1
ATOM 717 C C . LEU A 1 90 ? -0.338 4.887 -4.105 1.00 93.81 90 LEU A C 1
ATOM 719 O O . LEU A 1 90 ? -1.039 4.067 -3.509 1.00 93.81 90 LEU A O 1
ATOM 723 N N . VAL A 1 91 ? 0.901 4.602 -4.511 1.00 93.69 91 VAL A N 1
ATOM 724 C CA . VAL A 1 91 ? 1.539 3.289 -4.327 1.00 93.69 91 VAL A CA 1
ATOM 725 C C . VAL A 1 91 ? 1.669 2.940 -2.842 1.00 93.69 91 VAL A C 1
ATOM 727 O O . VAL A 1 91 ? 1.236 1.864 -2.417 1.00 93.69 91 VAL A O 1
ATOM 730 N N . THR A 1 92 ? 2.225 3.847 -2.032 1.00 93.50 92 THR A N 1
ATOM 731 C CA . THR A 1 92 ? 2.416 3.601 -0.594 1.00 93.50 92 THR A CA 1
ATOM 732 C C . THR A 1 92 ? 1.088 3.550 0.154 1.00 93.50 92 THR A C 1
ATOM 734 O O . THR A 1 92 ? 0.923 2.704 1.033 1.00 93.50 92 THR A O 1
ATOM 737 N N . ALA A 1 93 ? 0.113 4.383 -0.213 1.00 94.38 93 ALA A N 1
ATOM 738 C CA . ALA A 1 93 ? -1.209 4.396 0.398 1.00 94.38 93 ALA A CA 1
ATOM 739 C C . ALA A 1 93 ? -1.989 3.114 0.089 1.00 94.38 93 ALA A C 1
ATOM 741 O O . ALA A 1 93 ? -2.555 2.520 1.003 1.00 94.38 93 ALA A O 1
ATOM 742 N N . VAL A 1 94 ? -2.001 2.637 -1.158 1.00 94.62 94 VAL A N 1
ATOM 743 C CA . VAL A 1 94 ? -2.714 1.398 -1.512 1.00 94.62 94 VAL A CA 1
ATOM 744 C C . VAL A 1 94 ? -2.087 0.188 -0.825 1.00 94.62 94 VAL A C 1
ATOM 746 O O . VAL A 1 94 ? -2.799 -0.572 -0.162 1.00 94.62 94 VAL A O 1
ATOM 749 N N . GLY A 1 95 ? -0.762 0.040 -0.909 1.00 92.62 95 GLY A N 1
ATOM 750 C CA . GLY A 1 95 ? -0.060 -1.062 -0.252 1.00 92.62 95 GLY A CA 1
ATOM 751 C C . GLY A 1 95 ? -0.144 -0.991 1.277 1.00 92.62 95 GLY A C 1
ATOM 752 O O . GLY A 1 95 ? -0.356 -2.009 1.936 1.00 92.62 95 GLY A O 1
ATOM 753 N N . GLY A 1 96 ? -0.014 0.200 1.861 1.00 94.38 96 GLY A N 1
ATOM 754 C CA . GLY A 1 96 ? -0.037 0.418 3.309 1.00 94.38 96 GLY A CA 1
ATOM 755 C C . GLY A 1 96 ? -1.430 0.301 3.924 1.00 94.38 96 GLY A C 1
ATOM 756 O O . GLY A 1 96 ? -1.626 -0.460 4.871 1.00 94.38 96 GLY A O 1
ATOM 757 N N . LEU A 1 97 ? -2.423 1.009 3.379 1.00 95.44 97 LEU A N 1
ATOM 758 C CA . LEU A 1 97 ? -3.794 0.996 3.903 1.00 95.44 97 LEU A CA 1
ATOM 759 C C . LEU A 1 97 ? -4.489 -0.344 3.645 1.00 95.44 97 LEU A C 1
ATOM 761 O O . LEU A 1 97 ? -5.258 -0.797 4.496 1.00 95.44 97 LEU A O 1
ATOM 765 N N . GLY A 1 98 ? -4.206 -0.998 2.513 1.00 94.56 98 GLY A N 1
ATOM 766 C CA . GLY A 1 98 ? -4.687 -2.351 2.231 1.00 94.56 98 GLY A CA 1
ATOM 767 C C . GLY A 1 98 ? -4.151 -3.365 3.245 1.00 94.56 98 GLY A C 1
ATOM 768 O O . GLY A 1 98 ? -4.930 -4.110 3.848 1.00 94.56 98 GLY A O 1
ATOM 769 N N . PHE A 1 99 ? -2.839 -3.333 3.506 1.00 95.62 99 PHE A N 1
ATOM 770 C CA . PHE A 1 99 ? -2.203 -4.175 4.519 1.00 95.62 99 PHE A CA 1
ATOM 771 C C . PHE A 1 99 ? -2.748 -3.895 5.926 1.00 95.62 99 PHE A C 1
ATOM 773 O O . PHE A 1 99 ? -3.167 -4.823 6.620 1.00 95.62 99 PHE A O 1
ATOM 780 N N . HIS A 1 100 ? -2.841 -2.622 6.317 1.00 95.94 100 HIS A N 1
ATOM 781 C CA . HIS A 1 100 ? -3.452 -2.201 7.578 1.00 95.94 100 HIS A CA 1
ATOM 782 C C . HIS A 1 100 ? -4.879 -2.744 7.736 1.00 95.94 100 HIS A C 1
ATOM 784 O O . HIS A 1 100 ? -5.232 -3.299 8.777 1.00 95.94 100 HIS A O 1
ATOM 790 N N . ALA A 1 101 ? -5.714 -2.618 6.701 1.00 94.62 101 ALA A N 1
ATOM 791 C CA . ALA A 1 101 ? -7.101 -3.056 6.768 1.00 94.62 101 ALA A CA 1
ATOM 792 C C . ALA A 1 101 ? -7.239 -4.582 6.906 1.00 94.62 101 ALA A C 1
ATOM 794 O O . ALA A 1 101 ? -8.139 -5.052 7.608 1.00 94.62 101 ALA A O 1
ATOM 795 N N . LEU A 1 102 ? -6.342 -5.357 6.289 1.00 94.56 102 LEU A N 1
ATOM 796 C CA . LEU A 1 102 ? -6.254 -6.805 6.506 1.00 94.56 102 LEU A CA 1
ATOM 797 C C . LEU A 1 102 ? -5.781 -7.143 7.916 1.00 94.56 102 LEU A C 1
ATOM 799 O O . LEU A 1 102 ? -6.374 -8.005 8.566 1.00 94.56 102 LEU A O 1
ATOM 803 N N . LEU A 1 103 ? -4.743 -6.459 8.388 1.00 95.50 103 LEU A N 1
ATOM 804 C CA . LEU A 1 103 ? -4.148 -6.689 9.695 1.00 95.50 103 LEU A CA 1
ATOM 805 C C . LEU A 1 103 ? -5.144 -6.415 10.824 1.00 95.50 103 LEU A C 1
ATOM 807 O O . LEU A 1 103 ? -5.370 -7.289 11.660 1.00 95.50 103 LEU A O 1
ATOM 811 N N . GLU A 1 104 ? -5.783 -5.247 10.822 1.00 93.62 104 GLU A N 1
ATOM 812 C CA . GLU A 1 104 ? -6.764 -4.880 11.847 1.00 93.62 104 GLU A CA 1
ATOM 813 C C . GLU A 1 104 ? -8.069 -5.679 11.683 1.00 93.62 104 GLU A C 1
ATOM 815 O O . GLU A 1 104 ? -8.684 -6.109 12.659 1.00 93.62 104 GLU A O 1
ATOM 820 N N . GLY A 1 105 ? -8.508 -5.901 10.440 1.00 91.56 105 GLY A N 1
ATOM 821 C CA . GLY A 1 105 ? -9.806 -6.511 10.153 1.00 91.56 105 GLY A CA 1
ATOM 822 C C . GLY A 1 105 ? -9.836 -8.035 10.265 1.00 91.56 105 GLY A C 1
ATOM 823 O O . GLY A 1 105 ? -10.879 -8.599 10.602 1.00 91.56 105 GLY A O 1
ATOM 824 N N . ARG A 1 106 ? -8.725 -8.714 9.954 1.00 91.94 106 ARG A N 1
ATOM 825 C CA . ARG A 1 106 ? -8.628 -10.186 9.909 1.00 91.94 106 ARG A CA 1
ATOM 826 C C . ARG A 1 106 ? -7.488 -10.769 10.745 1.00 91.94 106 ARG A C 1
ATOM 828 O O . ARG A 1 106 ? -7.426 -11.988 10.898 1.00 91.94 106 ARG A O 1
ATOM 835 N N . GLY A 1 107 ? -6.631 -9.931 11.318 1.00 92.25 107 GLY A N 1
ATOM 836 C CA . GLY A 1 107 ? -5.556 -10.343 12.214 1.00 92.25 107 GLY A CA 1
ATOM 837 C C . GLY A 1 107 ? -4.238 -10.679 11.511 1.00 92.25 107 GLY A C 1
ATOM 838 O O . GLY A 1 107 ? -4.150 -10.805 10.287 1.00 92.25 107 GLY A O 1
ATOM 839 N N . LYS A 1 108 ? -3.197 -10.872 12.332 1.00 92.50 108 LYS A N 1
ATOM 840 C CA . LYS A 1 108 ? -1.799 -11.065 11.904 1.00 92.50 108 LYS A CA 1
ATOM 841 C C . LYS A 1 108 ? -1.604 -12.258 10.967 1.00 92.50 108 LYS A C 1
ATOM 843 O O . LYS A 1 108 ? -0.894 -12.133 9.979 1.00 92.50 108 LYS A O 1
ATOM 848 N N . ARG A 1 109 ? -2.267 -13.392 11.231 1.00 92.81 109 ARG A N 1
ATOM 849 C CA . ARG A 1 109 ? -2.147 -14.605 10.400 1.00 92.81 109 ARG A CA 1
ATOM 850 C C . ARG A 1 109 ? -2.643 -14.371 8.974 1.00 92.81 109 ARG A C 1
ATOM 852 O O . ARG A 1 109 ? -1.962 -14.738 8.025 1.00 92.81 109 ARG A O 1
ATOM 859 N N . ALA A 1 110 ? -3.809 -13.742 8.825 1.00 92.88 110 ALA A N 1
ATOM 860 C CA . ALA A 1 110 ? -4.374 -13.442 7.513 1.00 92.88 110 ALA A CA 1
ATOM 861 C C . ALA A 1 110 ? -3.530 -12.407 6.756 1.00 92.88 110 ALA A C 1
ATOM 863 O O . ALA A 1 110 ? -3.298 -12.571 5.561 1.00 92.88 110 ALA A O 1
ATOM 864 N N . ALA A 1 111 ? -3.039 -11.375 7.450 1.00 94.06 111 ALA A N 1
ATOM 865 C CA . ALA A 1 111 ? -2.142 -10.386 6.860 1.00 94.06 111 ALA A CA 1
ATOM 866 C C . ALA A 1 111 ? -0.807 -11.008 6.413 1.00 94.06 111 ALA A C 1
ATOM 868 O O . ALA A 1 111 ? -0.378 -10.765 5.291 1.00 94.06 111 ALA A O 1
ATOM 869 N N . GLY A 1 112 ? -0.194 -11.866 7.236 1.00 93.06 112 GLY A N 1
ATOM 870 C CA . GLY A 1 112 ? 1.034 -12.584 6.879 1.00 93.06 112 GLY A CA 1
ATOM 871 C C . GLY A 1 112 ? 0.846 -13.508 5.675 1.00 93.06 112 GLY A C 1
ATOM 872 O O . GLY A 1 112 ? 1.647 -13.477 4.744 1.00 93.06 112 GLY A O 1
ATOM 873 N N . LEU A 1 113 ? -0.260 -14.259 5.633 1.00 95.75 113 LEU A N 1
ATOM 874 C CA . LEU A 1 113 ? -0.598 -15.090 4.476 1.00 95.75 113 LEU A CA 1
ATOM 875 C C . LEU A 1 113 ? -0.784 -14.243 3.205 1.00 95.75 113 LEU A C 1
ATOM 877 O O . LEU A 1 113 ? -0.325 -14.635 2.139 1.00 95.75 113 LEU A O 1
ATOM 881 N N . ALA A 1 114 ? -1.417 -13.070 3.312 1.00 94.31 114 ALA A N 1
ATOM 882 C CA . ALA A 1 114 ? -1.584 -12.158 2.183 1.00 94.31 114 ALA A CA 1
ATOM 883 C C . ALA A 1 114 ? -0.242 -11.600 1.681 1.00 94.31 114 ALA A C 1
ATOM 885 O O . ALA A 1 114 ? -0.043 -11.511 0.472 1.00 94.31 114 ALA A O 1
ATOM 886 N N . VAL A 1 115 ? 0.701 -11.282 2.575 1.00 94.19 115 VAL A N 1
ATOM 887 C CA . VAL A 1 115 ? 2.061 -10.870 2.181 1.00 94.19 115 VAL A CA 1
ATOM 888 C C . VAL A 1 115 ? 2.751 -11.968 1.373 1.00 94.19 115 VAL A C 1
ATOM 890 O O . VAL A 1 115 ? 3.362 -11.676 0.350 1.00 94.19 115 VAL A O 1
ATOM 893 N N . ILE A 1 116 ? 2.607 -13.231 1.775 1.00 94.31 116 ILE A N 1
ATOM 894 C CA . ILE A 1 116 ? 3.208 -14.354 1.048 1.00 94.31 116 ILE A CA 1
ATOM 895 C C . ILE A 1 116 ? 2.499 -14.571 -0.295 1.00 94.31 116 ILE A C 1
ATOM 897 O O . ILE A 1 116 ? 3.144 -14.537 -1.337 1.00 94.31 116 ILE A O 1
ATOM 901 N N . LEU A 1 117 ? 1.179 -14.767 -0.284 1.00 95.62 117 LEU A N 1
ATOM 902 C CA . LEU A 1 117 ? 0.423 -15.208 -1.462 1.00 95.62 117 LEU A CA 1
ATOM 903 C C . LEU A 1 117 ? 0.149 -14.100 -2.482 1.00 95.62 117 LEU A C 1
ATOM 905 O O . LEU A 1 117 ? 0.071 -14.382 -3.670 1.00 95.62 117 LEU A O 1
ATOM 909 N N . VAL A 1 118 ? -0.025 -12.857 -2.035 1.00 94.25 118 VAL A N 1
ATOM 910 C CA . VAL A 1 118 ? -0.307 -11.708 -2.914 1.00 94.25 118 VAL A CA 1
ATOM 911 C C . VAL A 1 118 ? 0.940 -10.847 -3.094 1.00 94.25 118 VAL A C 1
ATOM 913 O O . VAL A 1 118 ? 1.145 -10.285 -4.160 1.00 94.25 118 VAL A O 1
ATOM 916 N N . GLY A 1 119 ? 1.802 -10.749 -2.079 1.00 92.31 119 GLY A N 1
ATOM 917 C CA . GLY A 1 119 ? 3.058 -10.004 -2.178 1.00 92.31 119 GLY A CA 1
ATOM 918 C C . GLY A 1 119 ? 4.163 -10.785 -2.889 1.00 92.31 119 GLY A C 1
ATOM 919 O O . GLY A 1 119 ? 4.672 -10.339 -3.911 1.00 92.31 119 GLY A O 1
ATOM 920 N N . ILE A 1 120 ? 4.564 -11.937 -2.357 1.00 94.44 120 ILE A N 1
ATOM 921 C CA . ILE A 1 120 ? 5.793 -12.616 -2.802 1.00 94.44 120 ILE A CA 1
ATOM 922 C C . ILE A 1 120 ? 5.529 -13.601 -3.945 1.00 94.44 120 ILE A C 1
ATOM 924 O O . ILE A 1 120 ? 6.245 -13.583 -4.942 1.00 94.44 120 ILE A O 1
ATOM 928 N N . ALA A 1 121 ? 4.503 -14.446 -3.833 1.00 96.38 121 ALA A N 1
ATOM 929 C CA . ALA A 1 121 ? 4.255 -15.510 -4.805 1.00 96.38 121 ALA A CA 1
ATOM 930 C C . ALA A 1 121 ? 4.099 -15.000 -6.254 1.00 96.38 121 ALA A C 1
ATOM 932 O O . ALA A 1 121 ? 4.744 -15.574 -7.131 1.00 96.38 121 ALA A O 1
ATOM 933 N N . PRO A 1 122 ? 3.362 -13.906 -6.544 1.00 96.44 122 PRO A N 1
ATOM 934 C CA . PRO A 1 122 ? 3.239 -13.414 -7.915 1.00 96.44 122 PRO A CA 1
ATOM 935 C C . PRO A 1 122 ? 4.565 -12.898 -8.481 1.00 96.44 122 PRO A C 1
ATOM 937 O O . PRO A 1 122 ? 4.814 -13.048 -9.671 1.00 96.44 122 PRO A O 1
ATOM 940 N N . LEU A 1 123 ? 5.448 -12.350 -7.636 1.00 94.19 123 LEU A N 1
ATOM 941 C CA . LEU A 1 123 ? 6.791 -11.952 -8.063 1.00 94.19 123 LEU A CA 1
ATOM 942 C C . LEU A 1 123 ? 7.623 -13.168 -8.467 1.00 94.19 123 LEU A C 1
ATOM 944 O O . LEU A 1 123 ? 8.245 -13.152 -9.521 1.00 94.19 123 LEU A O 1
ATOM 948 N N . LEU A 1 124 ? 7.616 -14.227 -7.652 1.00 95.81 124 LEU A N 1
ATOM 949 C CA . LEU A 1 124 ? 8.370 -15.445 -7.954 1.00 95.81 124 LEU A CA 1
ATOM 950 C C . LEU A 1 124 ? 7.865 -16.109 -9.237 1.00 95.81 124 LEU A C 1
ATOM 952 O O . LEU A 1 124 ? 8.674 -16.467 -10.085 1.00 95.81 124 LEU A O 1
ATOM 956 N N . ILE A 1 125 ? 6.543 -16.212 -9.402 1.00 96.19 125 ILE A N 1
ATOM 957 C CA . ILE A 1 125 ? 5.931 -16.767 -10.617 1.00 96.19 125 ILE A CA 1
ATOM 958 C C . ILE A 1 125 ? 6.273 -15.897 -11.830 1.00 96.19 125 ILE A C 1
ATOM 960 O O . ILE A 1 125 ? 6.618 -16.416 -12.884 1.00 96.19 125 ILE A O 1
ATOM 964 N N . GLY A 1 126 ? 6.203 -14.573 -11.704 1.00 94.06 126 GLY A N 1
ATOM 965 C CA . GLY A 1 126 ? 6.554 -13.684 -12.805 1.00 94.06 126 GLY A CA 1
ATOM 966 C C . GLY A 1 126 ? 8.026 -13.797 -13.205 1.00 94.06 126 GLY A C 1
ATOM 967 O O . GLY A 1 126 ? 8.323 -13.885 -14.391 1.00 94.06 126 GLY A O 1
ATOM 968 N N . VAL A 1 127 ? 8.944 -13.877 -12.238 1.00 91.81 127 VAL A N 1
ATOM 969 C CA . VAL A 1 127 ? 10.379 -14.066 -12.509 1.00 91.81 127 VAL A CA 1
ATOM 970 C C . VAL A 1 127 ? 10.646 -15.402 -13.200 1.00 91.81 127 VAL A C 1
ATOM 972 O O . VAL A 1 127 ? 11.385 -15.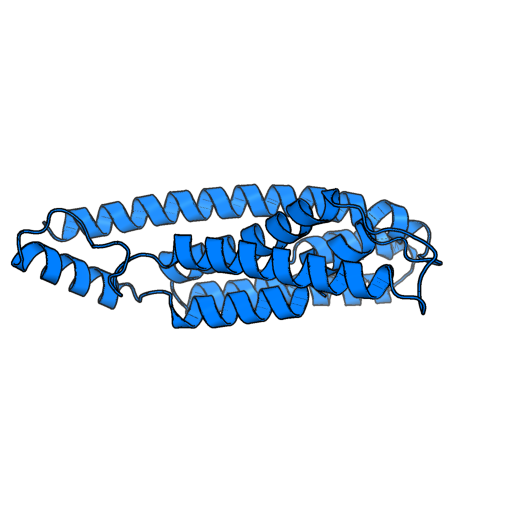428 -14.181 1.00 91.81 127 VAL A O 1
ATOM 975 N N . THR A 1 128 ? 10.036 -16.500 -12.743 1.00 94.06 128 THR A N 1
ATOM 976 C CA . THR A 1 128 ? 10.228 -17.808 -13.388 1.00 94.06 128 THR A CA 1
ATOM 977 C C . THR A 1 128 ? 9.643 -17.833 -14.794 1.00 94.06 128 THR A C 1
ATOM 979 O O . THR A 1 128 ? 10.317 -18.288 -15.710 1.00 94.06 128 THR A O 1
ATOM 982 N N . VAL A 1 129 ? 8.442 -17.282 -14.998 1.00 94.06 129 VAL A N 1
ATOM 983 C CA . VAL A 1 129 ? 7.830 -17.165 -16.332 1.00 94.06 129 VAL A CA 1
ATOM 984 C C . VAL A 1 129 ? 8.706 -16.318 -17.261 1.00 94.06 129 VAL A C 1
ATOM 986 O O . VAL A 1 129 ? 8.983 -16.729 -18.385 1.00 94.06 129 VAL A O 1
ATOM 989 N N . GLY A 1 130 ? 9.214 -15.178 -16.790 1.00 89.75 130 GLY A N 1
ATOM 990 C CA . GLY A 1 130 ? 10.101 -14.316 -17.577 1.00 89.75 130 GLY A CA 1
ATOM 991 C C . GLY A 1 130 ? 11.430 -14.985 -17.934 1.00 89.75 130 GLY A C 1
ATOM 992 O O . GLY A 1 130 ? 11.948 -14.766 -19.023 1.00 89.75 130 GLY A O 1
ATOM 993 N N . ALA A 1 131 ? 11.953 -15.845 -17.056 1.00 90.12 131 ALA A N 1
ATOM 994 C CA . ALA A 1 131 ? 13.172 -16.610 -17.314 1.00 90.12 131 ALA A CA 1
ATOM 995 C C . ALA A 1 131 ? 12.987 -17.755 -18.328 1.00 90.12 131 ALA A C 1
ATOM 997 O O . ALA A 1 131 ? 13.975 -18.227 -18.884 1.00 90.12 131 ALA A O 1
ATOM 998 N N . THR A 1 132 ? 11.755 -18.219 -18.579 1.00 91.25 132 THR A N 1
ATOM 999 C CA . THR A 1 132 ? 11.517 -19.338 -19.514 1.00 91.25 132 THR A CA 1
ATOM 1000 C C . THR A 1 132 ? 11.576 -18.942 -20.991 1.00 91.25 132 THR A C 1
ATOM 1002 O O . THR A 1 132 ? 11.799 -19.809 -21.832 1.00 91.25 132 THR A O 1
ATOM 1005 N N . GLY A 1 133 ? 11.410 -17.660 -21.331 1.00 86.31 133 GLY A N 1
ATOM 1006 C CA . GLY A 1 133 ? 11.574 -17.193 -22.708 1.00 86.31 133 GLY A CA 1
ATOM 1007 C C . GLY A 1 133 ? 11.143 -15.746 -22.933 1.00 86.31 133 GLY A C 1
ATOM 1008 O O . GLY A 1 133 ? 10.221 -15.247 -22.288 1.00 86.31 133 GLY A O 1
ATOM 1009 N N . GLU A 1 134 ? 11.777 -15.087 -23.906 1.00 82.50 134 GLU A N 1
ATOM 1010 C CA . GLU A 1 134 ? 11.557 -13.663 -24.213 1.00 82.50 134 GLU A CA 1
ATOM 1011 C C . GLU A 1 134 ? 10.100 -13.357 -24.600 1.00 82.50 134 GLU A C 1
ATOM 1013 O O . GLU A 1 134 ? 9.538 -12.353 -24.171 1.00 82.50 134 GLU A O 1
ATOM 1018 N N . GLY A 1 135 ? 9.424 -14.275 -25.302 1.00 87.50 135 GLY A N 1
ATOM 1019 C CA . GLY A 1 135 ? 8.008 -14.122 -25.667 1.00 87.50 135 GLY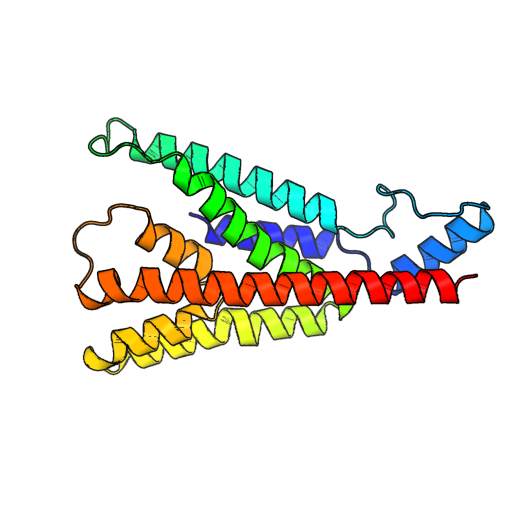 A CA 1
ATOM 1020 C C . GLY A 1 135 ? 7.029 -14.126 -24.482 1.00 87.50 135 GLY A C 1
ATOM 1021 O O . GLY A 1 135 ? 5.875 -13.724 -24.635 1.00 87.50 135 GLY A O 1
ATOM 1022 N N . LEU A 1 136 ? 7.465 -14.554 -23.292 1.00 91.56 136 LEU A N 1
ATOM 1023 C CA . LEU A 1 136 ? 6.645 -14.598 -22.075 1.00 91.56 136 LEU A CA 1
ATOM 1024 C C . LEU A 1 136 ? 6.858 -13.379 -21.169 1.00 91.56 136 LEU A C 1
ATOM 1026 O O . LEU A 1 136 ? 6.180 -13.247 -20.147 1.00 91.56 136 LEU A O 1
ATOM 1030 N N . VAL A 1 137 ? 7.745 -12.455 -21.548 1.00 89.38 137 VAL A N 1
ATOM 1031 C CA . VAL A 1 137 ? 8.042 -11.238 -20.781 1.00 89.38 137 VAL A CA 1
ATOM 1032 C C . VAL A 1 137 ? 6.790 -10.398 -20.489 1.00 89.38 137 VAL A C 1
ATOM 1034 O O . VAL A 1 137 ? 6.595 -10.032 -19.325 1.00 89.38 137 VAL A O 1
ATOM 1037 N N . PRO A 1 138 ? 5.882 -10.124 -21.450 1.00 92.75 138 PRO A N 1
ATOM 1038 C CA . PRO A 1 138 ? 4.677 -9.362 -21.139 1.00 92.75 138 PRO A CA 1
ATOM 1039 C C . PRO A 1 138 ? 3.809 -10.053 -20.082 1.00 92.75 138 PRO A C 1
ATOM 1041 O O . PRO A 1 138 ? 3.336 -9.412 -19.143 1.00 92.75 138 PRO A O 1
ATOM 1044 N N . LEU A 1 139 ? 3.649 -11.375 -20.185 1.00 94.25 139 LEU A N 1
ATOM 1045 C CA . LEU A 1 139 ? 2.895 -12.170 -19.216 1.00 94.25 139 LEU A CA 1
ATOM 1046 C C . LEU A 1 139 ? 3.545 -12.118 -17.825 1.00 94.25 139 LEU A C 1
ATOM 1048 O O . LEU A 1 139 ? 2.855 -11.885 -16.831 1.00 94.25 139 LEU A O 1
ATOM 1052 N N . ALA A 1 140 ? 4.868 -12.264 -17.755 1.00 94.31 140 ALA A N 1
ATOM 1053 C CA . ALA A 1 140 ? 5.643 -12.159 -16.522 1.00 94.31 140 ALA A CA 1
ATOM 1054 C C . ALA A 1 140 ? 5.453 -10.806 -15.816 1.00 94.31 140 ALA A C 1
ATOM 1056 O O . ALA A 1 140 ? 5.306 -10.760 -14.588 1.00 94.31 140 ALA A O 1
ATOM 1057 N N . VAL A 1 141 ? 5.402 -9.711 -16.584 1.00 94.81 141 VAL A N 1
ATOM 1058 C CA . VAL A 1 141 ? 5.136 -8.357 -16.074 1.00 94.81 141 VAL A CA 1
ATOM 1059 C C . VAL A 1 141 ? 3.718 -8.255 -15.504 1.00 94.81 141 VAL A C 1
ATOM 1061 O O . VAL A 1 141 ? 3.513 -7.755 -14.397 1.00 94.81 141 VAL A O 1
ATOM 1064 N N . TRP A 1 142 ? 2.715 -8.781 -16.204 1.00 96.69 142 TRP A N 1
ATOM 1065 C CA . TRP A 1 142 ? 1.339 -8.767 -15.701 1.00 96.69 142 TRP A CA 1
ATOM 1066 C C . TRP A 1 142 ? 1.168 -9.583 -14.417 1.00 96.69 142 TRP A C 1
ATOM 1068 O O . TRP A 1 142 ? 0.520 -9.105 -13.484 1.00 96.69 142 TRP A O 1
ATOM 1078 N N . ILE A 1 143 ? 1.778 -10.768 -14.339 1.00 96.19 143 ILE A N 1
ATOM 1079 C CA . ILE A 1 143 ? 1.730 -11.622 -13.144 1.00 96.19 143 ILE A CA 1
ATOM 1080 C C . ILE A 1 143 ? 2.433 -10.935 -11.968 1.00 96.19 143 ILE A C 1
ATOM 1082 O O . ILE A 1 143 ? 1.848 -10.811 -10.891 1.00 96.19 143 ILE A O 1
ATOM 1086 N N . SER A 1 144 ? 3.649 -10.426 -12.182 1.00 95.56 144 SER A N 1
ATOM 1087 C CA . SER A 1 144 ? 4.414 -9.720 -11.147 1.00 95.56 144 SER A CA 1
ATOM 1088 C C . SER A 1 144 ? 3.677 -8.479 -10.643 1.00 95.56 144 SER A C 1
ATOM 1090 O O . SER A 1 144 ? 3.666 -8.214 -9.441 1.00 95.56 144 SER A O 1
ATOM 1092 N N . GLY A 1 145 ? 3.021 -7.744 -11.547 1.00 93.31 145 GLY A N 1
ATOM 1093 C CA . GLY A 1 145 ? 2.264 -6.531 -11.244 1.00 93.31 145 GLY A CA 1
ATOM 1094 C C . GLY A 1 145 ? 1.101 -6.729 -10.267 1.00 93.31 145 GLY A C 1
ATOM 1095 O O . GLY A 1 145 ? 0.729 -5.772 -9.591 1.00 93.31 145 GLY A O 1
ATOM 1096 N N . CYS A 1 146 ? 0.584 -7.957 -10.109 1.00 93.56 146 CYS A N 1
ATOM 1097 C CA . CYS A 1 146 ? -0.393 -8.286 -9.061 1.00 93.56 146 CYS A CA 1
ATOM 1098 C C . CYS A 1 146 ? 0.125 -7.948 -7.655 1.00 93.56 146 CYS A C 1
ATOM 1100 O O . CYS A 1 146 ? -0.659 -7.716 -6.730 1.00 93.56 146 CYS A O 1
ATOM 1102 N N . SER A 1 147 ? 1.447 -7.979 -7.477 1.00 94.50 147 SER A N 1
ATOM 1103 C CA . SER A 1 147 ? 2.074 -7.776 -6.187 1.00 94.50 147 SER A CA 1
ATOM 1104 C C . SER A 1 147 ? 2.123 -6.298 -5.794 1.00 94.50 147 SER A C 1
ATOM 1106 O O . SER A 1 147 ? 2.717 -5.487 -6.509 1.00 94.50 147 SER A O 1
ATOM 1108 N N . PRO A 1 148 ? 1.649 -5.920 -4.591 1.00 91.75 148 PRO A N 1
ATOM 1109 C CA . PRO A 1 148 ? 1.858 -4.569 -4.069 1.00 91.75 148 PRO A CA 1
ATOM 1110 C C . PRO A 1 148 ? 3.348 -4.236 -3.875 1.00 91.75 148 PRO A C 1
ATOM 1112 O O . PRO A 1 148 ? 3.717 -3.065 -3.847 1.00 91.75 148 PRO A O 1
ATOM 1115 N N . VAL A 1 149 ? 4.210 -5.252 -3.767 1.00 92.25 149 VAL A N 1
ATOM 1116 C CA . VAL A 1 149 ? 5.670 -5.114 -3.655 1.00 92.25 149 VAL A CA 1
ATOM 1117 C C . VAL A 1 149 ? 6.293 -4.741 -5.010 1.00 92.25 149 VAL A C 1
ATOM 1119 O O . VAL A 1 149 ? 7.302 -4.036 -5.040 1.00 92.25 149 VAL A O 1
ATOM 1122 N N . ALA A 1 150 ? 5.664 -5.134 -6.127 1.00 92.81 150 ALA A N 1
ATOM 1123 C CA . ALA A 1 150 ? 6.049 -4.693 -7.470 1.00 92.81 150 ALA A CA 1
ATOM 1124 C C . ALA A 1 150 ? 5.716 -3.215 -7.717 1.00 92.81 150 ALA A C 1
ATOM 1126 O O . ALA A 1 150 ? 6.428 -2.547 -8.465 1.00 92.81 150 ALA A O 1
ATOM 1127 N N . GLY A 1 151 ? 4.671 -2.686 -7.069 1.00 91.81 151 GLY A N 1
ATOM 1128 C CA . GLY A 1 151 ? 4.173 -1.319 -7.272 1.00 91.81 151 GLY A CA 1
ATOM 1129 C C . GLY A 1 151 ? 5.267 -0.241 -7.243 1.00 91.81 151 GLY A C 1
ATOM 1130 O O . GLY A 1 151 ? 5.392 0.509 -8.211 1.00 91.81 151 GLY A O 1
ATOM 1131 N N . PRO A 1 152 ? 6.121 -0.177 -6.201 1.00 90.06 152 PRO A N 1
ATOM 1132 C CA . PRO A 1 152 ? 7.237 0.766 -6.157 1.00 90.06 152 PRO A CA 1
ATOM 1133 C C . PRO A 1 152 ? 8.256 0.619 -7.290 1.00 90.06 152 PRO A C 1
ATOM 1135 O O . PRO A 1 152 ? 8.849 1.614 -7.699 1.00 90.06 152 PRO A O 1
ATOM 1138 N N . ILE A 1 153 ? 8.491 -0.604 -7.771 1.00 89.06 153 ILE A N 1
ATOM 1139 C CA . ILE A 1 153 ? 9.422 -0.879 -8.873 1.00 89.06 153 ILE A CA 1
ATOM 1140 C C . ILE A 1 153 ? 8.795 -0.399 -10.184 1.00 89.06 153 ILE A C 1
ATOM 1142 O O . ILE A 1 153 ? 9.425 0.320 -10.952 1.00 89.06 153 ILE A O 1
ATOM 1146 N N . TYR A 1 154 ? 7.523 -0.725 -10.400 1.00 91.25 154 TYR A N 1
ATOM 1147 C CA . TYR A 1 154 ? 6.797 -0.382 -11.619 1.00 91.25 154 TYR A CA 1
ATOM 1148 C C . TYR A 1 154 ? 6.577 1.122 -11.739 1.00 91.25 154 TYR A C 1
ATOM 1150 O O . TYR A 1 154 ? 6.726 1.670 -12.826 1.00 91.25 154 TYR A O 1
ATOM 1158 N N . ALA A 1 155 ? 6.307 1.808 -10.627 1.00 88.94 155 ALA A N 1
ATOM 1159 C CA . ALA A 1 155 ? 6.234 3.264 -10.599 1.00 88.94 155 ALA A CA 1
ATOM 1160 C C . ALA A 1 155 ? 7.569 3.905 -11.006 1.00 88.94 155 ALA A C 1
ATOM 1162 O O . ALA A 1 155 ? 7.586 4.849 -11.786 1.00 88.94 155 ALA A O 1
ATOM 1163 N N . VAL A 1 156 ? 8.700 3.379 -10.527 1.00 83.06 156 VAL A N 1
ATOM 1164 C CA . VAL A 1 156 ? 10.020 3.882 -10.935 1.00 83.06 156 VAL A CA 1
ATOM 1165 C C . VAL A 1 156 ? 10.220 3.716 -12.438 1.00 83.06 156 VAL A C 1
ATOM 1167 O O . VAL A 1 156 ? 10.555 4.685 -13.104 1.00 83.06 156 VAL A O 1
ATOM 1170 N N . VAL A 1 157 ? 9.951 2.528 -12.976 1.00 84.94 157 VAL A N 1
ATOM 1171 C CA . VAL A 1 157 ? 10.136 2.250 -14.408 1.00 84.94 157 VAL A CA 1
ATOM 1172 C C . VAL A 1 157 ? 9.163 3.037 -15.292 1.00 84.94 157 VAL A C 1
ATOM 1174 O O . VAL A 1 157 ? 9.505 3.417 -16.403 1.00 84.94 157 VAL A O 1
ATOM 1177 N N . THR A 1 158 ? 7.958 3.321 -14.799 1.00 86.69 158 THR A N 1
ATOM 1178 C CA . THR A 1 158 ? 6.941 4.068 -15.555 1.00 86.69 158 THR A CA 1
ATOM 1179 C C . THR A 1 158 ? 7.241 5.567 -15.624 1.00 86.69 158 THR A C 1
ATOM 1181 O O . THR A 1 158 ? 6.856 6.216 -16.593 1.00 86.69 158 THR A O 1
ATOM 1184 N N . PHE A 1 159 ? 7.877 6.136 -14.595 1.00 80.19 159 PHE A N 1
ATOM 1185 C CA . PHE A 1 159 ? 7.993 7.592 -14.442 1.00 80.19 159 PHE A CA 1
ATOM 1186 C C . PHE A 1 159 ? 9.422 8.131 -14.430 1.00 80.19 159 PHE A C 1
ATOM 1188 O O . PHE A 1 159 ? 9.596 9.342 -14.566 1.00 80.19 159 PHE A O 1
ATOM 1195 N N . LEU A 1 160 ? 10.437 7.283 -14.254 1.00 74.31 160 LEU A N 1
ATOM 1196 C CA . LEU A 1 160 ? 11.821 7.691 -14.458 1.00 74.31 160 LEU A CA 1
ATOM 1197 C C . LEU A 1 160 ? 12.246 7.368 -15.894 1.00 74.31 160 LEU A C 1
ATOM 1199 O O . LEU A 1 160 ? 11.966 6.268 -16.370 1.00 74.31 160 LEU A O 1
ATOM 1203 N N . PRO A 1 161 ? 12.948 8.292 -16.572 1.00 63.94 161 PRO A N 1
ATOM 1204 C CA . PRO A 1 161 ? 13.525 8.041 -17.884 1.00 63.94 161 PRO A CA 1
ATOM 1205 C C . PRO A 1 161 ? 14.709 7.080 -17.725 1.00 63.94 161 PRO A C 1
ATOM 1207 O O . PRO A 1 161 ? 15.854 7.491 -17.546 1.00 63.94 161 PRO A O 1
ATOM 1210 N N . LEU A 1 162 ? 14.422 5.781 -17.716 1.00 69.19 162 LEU A N 1
ATOM 1211 C CA . LEU A 1 162 ? 15.441 4.741 -17.751 1.00 69.19 162 LEU A CA 1
ATOM 1212 C C . LEU A 1 162 ? 15.855 4.544 -19.209 1.00 69.19 162 LEU A C 1
ATOM 1214 O O . LEU A 1 162 ? 15.035 4.162 -20.038 1.00 69.19 162 LEU A O 1
ATOM 1218 N N . SER A 1 163 ? 17.116 4.823 -19.529 1.00 64.94 163 SER A N 1
ATOM 1219 C CA . SER A 1 163 ? 17.667 4.505 -20.843 1.00 64.94 163 SER A CA 1
ATOM 1220 C C . SER A 1 163 ? 17.861 2.991 -20.979 1.00 64.94 163 SER A C 1
ATOM 1222 O O . SER A 1 163 ? 18.286 2.324 -20.035 1.00 64.94 163 SER A O 1
ATOM 1224 N N . ASN A 1 164 ? 17.586 2.458 -22.173 1.00 69.88 164 ASN A N 1
ATOM 1225 C CA . ASN A 1 164 ? 17.864 1.070 -22.572 1.00 69.88 164 ASN A CA 1
ATOM 1226 C C . ASN A 1 164 ? 16.953 -0.017 -21.968 1.00 69.88 164 ASN A C 1
ATOM 1228 O O . ASN A 1 164 ? 17.410 -1.135 -21.723 1.00 69.88 164 ASN A O 1
ATOM 1232 N N . LEU A 1 165 ? 15.666 0.263 -21.746 1.00 77.00 165 LEU A N 1
ATOM 1233 C CA . LEU A 1 165 ? 14.713 -0.812 -21.461 1.00 77.00 165 LEU A CA 1
ATOM 1234 C C . LEU A 1 165 ? 14.350 -1.554 -22.757 1.00 77.00 165 LEU A C 1
ATOM 1236 O O . LEU A 1 165 ? 14.149 -0.916 -23.789 1.00 77.00 165 LEU A O 1
ATOM 1240 N N . PRO A 1 166 ? 14.228 -2.894 -22.739 1.00 82.31 166 PRO A N 1
ATOM 1241 C CA . PRO A 1 166 ? 13.737 -3.602 -23.912 1.00 82.31 166 PRO A CA 1
ATOM 1242 C C . PRO A 1 166 ? 12.314 -3.124 -24.277 1.00 82.31 166 PRO A C 1
ATOM 1244 O O . PRO A 1 166 ? 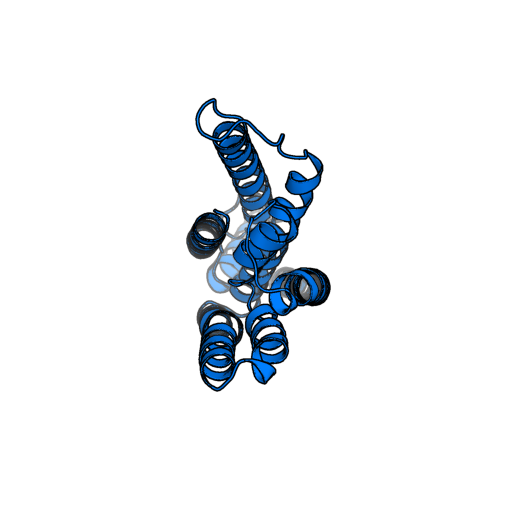11.515 -2.863 -23.368 1.00 82.31 166 PRO A O 1
ATOM 1247 N N . PRO A 1 167 ? 11.955 -3.051 -25.575 1.00 82.00 167 PRO A N 1
ATOM 1248 C CA . PRO A 1 167 ? 10.702 -2.433 -26.033 1.00 82.00 167 PRO A CA 1
ATOM 1249 C C . PRO A 1 167 ? 9.435 -3.019 -25.394 1.00 82.00 167 PRO A C 1
ATOM 1251 O O . PRO A 1 167 ? 8.454 -2.308 -25.149 1.00 82.00 167 PRO A O 1
ATOM 1254 N N . ASP A 1 168 ? 9.455 -4.318 -25.090 1.00 83.25 168 ASP A N 1
ATOM 1255 C CA . ASP A 1 168 ? 8.337 -5.012 -24.452 1.00 83.25 168 ASP A CA 1
ATOM 1256 C C . ASP A 1 168 ? 8.104 -4.543 -23.010 1.00 83.25 168 ASP A C 1
ATOM 1258 O O . ASP A 1 168 ? 6.953 -4.423 -22.576 1.00 83.25 168 ASP A O 1
ATOM 1262 N N . PHE A 1 169 ? 9.167 -4.202 -22.275 1.00 82.94 169 PHE A N 1
ATOM 1263 C CA . PHE A 1 169 ? 9.062 -3.659 -20.919 1.00 82.94 169 PHE A CA 1
ATOM 1264 C C . PHE A 1 169 ? 8.553 -2.219 -20.926 1.00 82.94 169 PHE A C 1
ATOM 1266 O O . PHE A 1 169 ? 7.651 -1.901 -20.146 1.00 82.94 169 PHE A O 1
ATOM 1273 N N . GLU A 1 170 ? 9.069 -1.380 -21.831 1.00 83.56 170 GLU A N 1
ATOM 1274 C CA . GLU A 1 170 ? 8.660 0.027 -21.959 1.00 83.56 170 GLU A CA 1
ATOM 1275 C C . GLU A 1 170 ? 7.153 0.168 -22.196 1.00 83.56 170 GLU A C 1
ATOM 1277 O O . GLU A 1 170 ? 6.502 1.055 -21.642 1.00 83.56 170 GLU A O 1
ATOM 1282 N N . ARG A 1 171 ? 6.567 -0.740 -22.984 1.00 85.31 171 ARG A N 1
ATOM 1283 C CA . ARG A 1 171 ? 5.129 -0.719 -23.289 1.00 85.31 171 ARG A CA 1
ATOM 1284 C C . ARG A 1 171 ? 4.280 -1.409 -22.226 1.00 85.31 171 ARG A C 1
ATOM 1286 O O . ARG A 1 171 ? 3.162 -0.960 -21.952 1.00 85.31 171 ARG A O 1
ATOM 1293 N N . THR A 1 172 ? 4.760 -2.514 -21.655 1.00 91.00 172 THR A N 1
ATOM 1294 C CA . THR A 1 172 ? 3.925 -3.378 -20.803 1.00 91.00 172 THR A CA 1
ATOM 1295 C C . THR A 1 172 ? 3.876 -2.902 -19.356 1.00 91.00 172 THR A C 1
ATOM 1297 O O . THR A 1 172 ? 2.794 -2.908 -18.762 1.00 91.00 172 THR A O 1
ATOM 1300 N N . ILE A 1 173 ? 5.000 -2.446 -18.790 1.00 92.50 173 ILE A N 1
ATOM 1301 C CA . ILE A 1 173 ? 5.069 -2.053 -17.373 1.00 92.50 173 ILE A CA 1
ATOM 1302 C C . ILE A 1 173 ? 4.087 -0.918 -17.042 1.00 92.50 173 ILE A C 1
ATOM 1304 O O . ILE A 1 173 ? 3.314 -1.100 -16.100 1.00 92.50 173 ILE A O 1
ATOM 1308 N N . PRO A 1 174 ? 4.013 0.198 -17.799 1.00 92.69 174 PRO A N 1
ATOM 1309 C CA . PRO A 1 174 ? 3.076 1.281 -17.487 1.00 92.69 174 PRO A CA 1
ATOM 1310 C C . PRO A 1 174 ? 1.610 0.836 -17.481 1.00 92.69 174 PRO A C 1
ATOM 1312 O O . PRO A 1 174 ? 0.821 1.267 -16.639 1.00 92.69 174 PRO A O 1
ATOM 1315 N N . ARG A 1 175 ? 1.235 -0.056 -18.406 1.00 94.06 175 ARG A N 1
ATOM 1316 C CA . ARG A 1 175 ? -0.137 -0.574 -18.522 1.00 94.06 175 ARG A CA 1
ATOM 1317 C C . ARG A 1 175 ? -0.483 -1.486 -17.350 1.00 94.06 175 ARG A C 1
ATOM 1319 O O . ARG A 1 175 ? -1.516 -1.289 -16.709 1.00 94.06 175 ARG A O 1
ATOM 1326 N N . ALA A 1 176 ? 0.399 -2.439 -17.049 1.00 95.44 176 ALA A N 1
ATOM 1327 C CA . ALA A 1 176 ? 0.238 -3.339 -15.913 1.00 95.44 176 ALA A CA 1
ATOM 1328 C C . ALA A 1 176 ? 0.215 -2.555 -14.591 1.00 95.44 176 ALA A C 1
ATOM 1330 O O . ALA A 1 176 ? -0.634 -2.811 -13.740 1.00 95.44 176 ALA A O 1
ATOM 1331 N N . PHE A 1 177 ? 1.093 -1.557 -14.445 1.00 95.00 177 PHE A N 1
ATOM 1332 C CA . PHE A 1 177 ? 1.147 -0.673 -13.284 1.00 95.00 177 PHE A CA 1
ATOM 1333 C C . PHE A 1 177 ? -0.203 -0.015 -13.010 1.00 95.00 177 PHE A C 1
ATOM 1335 O O . PHE A 1 177 ? -0.769 -0.210 -11.936 1.00 95.00 177 PHE A O 1
ATOM 1342 N N . TRP A 1 178 ? -0.745 0.734 -13.972 1.00 95.19 178 TRP A N 1
ATOM 1343 C CA . TRP A 1 178 ? -1.986 1.477 -13.759 1.00 95.19 178 TRP A CA 1
ATOM 1344 C C . TRP A 1 178 ? -3.185 0.564 -13.515 1.00 95.19 178 TRP A C 1
ATOM 1346 O O . TRP A 1 178 ? -3.994 0.848 -12.627 1.00 95.19 178 TRP A O 1
ATOM 1356 N N . PHE A 1 179 ? -3.274 -0.552 -14.242 1.00 96.88 179 PHE A N 1
ATOM 1357 C CA . PHE A 1 179 ? -4.332 -1.536 -14.032 1.00 96.88 179 PHE A CA 1
ATOM 1358 C C . PHE A 1 179 ? -4.307 -2.093 -12.603 1.00 96.88 179 PHE A C 1
ATOM 1360 O O . PHE A 1 179 ? -5.310 -2.020 -11.885 1.00 96.88 179 PHE A O 1
ATOM 1367 N N . TRP A 1 180 ? -3.157 -2.607 -12.158 1.00 96.38 180 TRP A N 1
ATOM 1368 C CA . TRP A 1 180 ? -3.040 -3.213 -10.833 1.00 96.38 180 TRP A CA 1
ATOM 1369 C C . TRP A 1 180 ? -3.121 -2.186 -9.712 1.00 96.38 180 TRP A C 1
ATOM 1371 O O . TRP A 1 180 ? -3.681 -2.478 -8.655 1.00 96.38 180 TRP A O 1
ATOM 1381 N N . GLN A 1 181 ? -2.658 -0.961 -9.949 1.00 95.12 181 GLN A N 1
ATOM 1382 C CA . GLN A 1 181 ? -2.802 0.131 -8.998 1.00 95.12 181 GLN A CA 1
ATOM 1383 C C . GLN A 1 181 ? -4.278 0.514 -8.800 1.00 95.12 181 GLN A C 1
ATOM 1385 O O . GLN A 1 181 ? -4.704 0.718 -7.659 1.00 95.12 181 GLN A O 1
ATOM 1390 N N . MET A 1 182 ? -5.082 0.547 -9.871 1.00 96.25 182 MET A N 1
ATOM 1391 C CA . MET A 1 182 ? -6.535 0.735 -9.769 1.00 96.25 182 MET A CA 1
ATOM 1392 C C . MET A 1 182 ? -7.217 -0.438 -9.059 1.00 96.25 182 MET A C 1
ATOM 1394 O O . MET A 1 182 ? -8.011 -0.218 -8.141 1.00 96.25 182 MET A O 1
ATOM 1398 N N . ALA A 1 183 ? -6.894 -1.678 -9.434 1.00 96.25 183 ALA A N 1
ATOM 1399 C CA . ALA A 1 183 ? -7.452 -2.869 -8.795 1.00 96.25 183 ALA A CA 1
ATOM 1400 C C . ALA A 1 183 ? -7.124 -2.908 -7.290 1.00 96.25 183 ALA A C 1
ATOM 1402 O O . ALA A 1 183 ? -8.005 -3.130 -6.453 1.00 96.25 183 ALA A O 1
ATOM 1403 N N . GLY A 1 184 ? -5.872 -2.611 -6.937 1.00 95.31 184 GLY A N 1
ATOM 1404 C CA . GLY A 1 184 ? -5.398 -2.505 -5.563 1.00 95.31 184 GLY A CA 1
ATOM 1405 C C . GLY A 1 184 ? -6.103 -1.397 -4.786 1.00 95.31 184 GLY A C 1
ATOM 1406 O O . GLY A 1 184 ? -6.508 -1.624 -3.645 1.00 95.31 184 GLY A O 1
ATOM 1407 N N . LEU A 1 185 ? -6.323 -0.227 -5.397 1.00 96.06 185 LEU A N 1
ATOM 1408 C CA . LEU A 1 185 ? -7.064 0.874 -4.778 1.00 96.06 185 LEU A CA 1
ATOM 1409 C C . LEU A 1 185 ? -8.509 0.472 -4.461 1.00 96.06 185 LEU A C 1
ATOM 1411 O O . LEU A 1 185 ? -8.955 0.635 -3.324 1.00 96.06 185 LEU A O 1
ATOM 1415 N N . LEU A 1 186 ? -9.224 -0.105 -5.431 1.00 97.00 186 LEU A N 1
ATOM 1416 C CA . LEU A 1 186 ? -10.596 -0.584 -5.236 1.00 97.00 186 LEU A CA 1
ATOM 1417 C C . LEU A 1 186 ? -10.667 -1.632 -4.120 1.00 97.00 186 LEU A C 1
ATOM 1419 O O . LEU A 1 186 ? -11.562 -1.597 -3.265 1.00 97.00 186 LEU A O 1
ATOM 1423 N N . TRP A 1 187 ? -9.696 -2.543 -4.086 1.00 94.69 187 TRP A N 1
ATOM 1424 C CA . TRP A 1 187 ? -9.611 -3.558 -3.048 1.00 94.69 187 TRP A CA 1
ATOM 1425 C C . TRP A 1 187 ? -9.315 -2.961 -1.667 1.00 94.69 187 TRP A C 1
ATOM 1427 O O . TRP A 1 187 ? -10.007 -3.297 -0.699 1.00 94.69 187 TRP A O 1
ATOM 1437 N N . ALA A 1 188 ? -8.370 -2.025 -1.568 1.00 94.38 188 ALA A N 1
ATOM 1438 C CA . ALA A 1 188 ? -8.055 -1.308 -0.335 1.00 94.38 188 ALA A CA 1
ATOM 1439 C C . ALA A 1 188 ? -9.271 -0.520 0.186 1.00 94.38 188 ALA A C 1
ATOM 1441 O O . ALA A 1 188 ? -9.592 -0.601 1.375 1.00 94.38 188 ALA A O 1
ATOM 1442 N N . CYS A 1 189 ? -10.016 0.159 -0.692 1.00 95.56 189 CYS A N 1
ATOM 1443 C CA . CYS A 1 189 ? -11.266 0.835 -0.340 1.00 95.56 189 CYS A CA 1
ATOM 1444 C C . CYS A 1 189 ? -12.315 -0.149 0.200 1.00 95.56 189 CYS A C 1
ATOM 1446 O O . CYS A 1 189 ? -12.916 0.095 1.250 1.00 95.56 189 CYS A O 1
ATOM 1448 N N . ASN A 1 190 ? -12.510 -1.292 -0.464 1.00 96.00 190 ASN A N 1
ATOM 1449 C CA . ASN A 1 190 ? -13.433 -2.331 -0.002 1.00 96.00 190 ASN A CA 1
ATOM 1450 C C . ASN A 1 190 ? -13.035 -2.873 1.384 1.00 96.00 190 ASN A C 1
ATOM 1452 O O . ASN A 1 190 ? -13.881 -3.015 2.274 1.00 96.00 190 ASN A O 1
ATOM 1456 N N . LEU A 1 191 ? -11.744 -3.137 1.600 1.00 94.06 191 LEU A N 1
ATOM 1457 C CA . LEU A 1 191 ? -11.217 -3.575 2.893 1.00 94.06 191 LEU A CA 1
ATOM 1458 C C . LEU A 1 191 ? -11.412 -2.509 3.979 1.00 94.06 191 LEU A C 1
ATOM 1460 O O . LEU A 1 191 ? -11.875 -2.841 5.071 1.00 94.06 191 LEU A O 1
ATOM 1464 N N . ALA A 1 192 ? -11.158 -1.235 3.678 1.00 93.31 192 ALA A N 1
ATOM 1465 C CA . ALA A 1 192 ? -11.378 -0.128 4.606 1.00 93.31 192 ALA A CA 1
ATOM 1466 C C . ALA A 1 192 ? -12.864 0.023 4.989 1.00 93.31 192 ALA A C 1
ATOM 1468 O O . ALA A 1 192 ? -13.197 0.211 6.164 1.00 93.31 192 ALA A O 1
ATOM 1469 N N . ILE A 1 193 ? -13.784 -0.137 4.029 1.00 94.00 193 ILE A N 1
ATOM 1470 C CA . ILE A 1 193 ? -15.233 -0.137 4.290 1.00 94.00 193 ILE A CA 1
ATOM 1471 C C . ILE A 1 193 ? -15.615 -1.312 5.199 1.00 94.00 193 ILE A C 1
ATOM 1473 O O . ILE A 1 193 ? -16.354 -1.127 6.176 1.00 94.00 193 ILE A O 1
ATOM 1477 N N . LYS A 1 194 ? -15.105 -2.518 4.918 1.00 92.81 194 LYS A N 1
ATOM 1478 C CA . LYS A 1 194 ? -15.342 -3.711 5.748 1.00 92.81 194 LYS A CA 1
ATOM 1479 C C . LYS A 1 194 ? -14.795 -3.530 7.162 1.00 92.81 194 LYS A C 1
ATOM 1481 O O . LYS A 1 194 ? -15.515 -3.830 8.115 1.00 92.81 194 LYS A O 1
ATOM 1486 N N . LEU A 1 195 ? -13.596 -2.968 7.309 1.00 92.12 195 LEU A N 1
ATOM 1487 C CA . LEU A 1 195 ? -13.004 -2.638 8.604 1.00 92.12 195 LEU A CA 1
ATOM 1488 C C . LEU A 1 195 ? -13.897 -1.662 9.379 1.00 92.12 195 LEU A C 1
ATOM 1490 O O . LEU A 1 195 ? -14.274 -1.938 10.519 1.00 92.12 195 LEU A O 1
ATOM 1494 N N . ARG A 1 196 ? -14.328 -0.562 8.747 1.00 90.31 196 ARG A N 1
ATOM 1495 C CA . ARG A 1 196 ? -15.227 0.424 9.371 1.00 90.31 196 ARG A CA 1
ATOM 1496 C C . ARG A 1 196 ? -16.526 -0.221 9.860 1.00 90.31 196 ARG A C 1
ATOM 1498 O O . ARG A 1 196 ? -16.984 0.077 10.965 1.00 90.31 196 ARG A O 1
ATOM 1505 N N . ARG A 1 197 ? -17.117 -1.119 9.065 1.00 91.12 197 ARG A N 1
ATOM 1506 C CA . ARG A 1 197 ? -18.314 -1.887 9.453 1.00 91.12 197 ARG A CA 1
ATOM 1507 C C . ARG A 1 197 ? -18.024 -2.832 10.625 1.00 91.12 197 ARG A C 1
ATOM 1509 O O . ARG A 1 197 ? -18.817 -2.872 11.562 1.00 91.12 197 ARG A O 1
ATOM 1516 N N . GLY A 1 198 ? -16.896 -3.540 10.607 1.00 88.81 198 GLY A N 1
ATOM 1517 C CA . GLY A 1 198 ? -16.462 -4.426 11.692 1.00 88.81 198 GLY A CA 1
ATOM 1518 C C . GLY A 1 198 ? -16.301 -3.688 13.022 1.00 88.81 198 GLY A C 1
ATOM 1519 O O . GLY A 1 198 ? -16.883 -4.090 14.028 1.00 88.81 198 GLY A O 1
ATOM 1520 N N . ARG A 1 199 ? -15.622 -2.537 13.016 1.00 87.69 199 ARG A N 1
ATOM 1521 C CA . ARG A 1 199 ? -15.438 -1.715 14.224 1.00 87.69 199 ARG A CA 1
ATOM 1522 C C . ARG A 1 199 ? -16.754 -1.161 14.771 1.00 87.69 199 ARG A C 1
ATOM 1524 O O . ARG A 1 199 ? -16.947 -1.131 15.983 1.00 87.69 199 ARG A O 1
ATOM 1531 N N . ARG A 1 200 ? -17.698 -0.787 13.897 1.00 87.69 200 ARG A N 1
ATOM 1532 C CA . ARG A 1 200 ? -19.059 -0.401 14.317 1.00 87.69 200 ARG A CA 1
ATOM 1533 C C . ARG A 1 200 ? -19.793 -1.543 15.023 1.00 87.69 200 ARG A C 1
ATOM 1535 O O . ARG A 1 200 ? -20.506 -1.278 15.984 1.00 87.69 200 ARG A O 1
ATOM 1542 N N . LYS A 1 201 ? -19.619 -2.795 14.580 1.00 88.56 201 LYS A N 1
ATOM 1543 C CA . LYS A 1 201 ? -20.203 -3.963 15.262 1.00 88.56 201 LYS A CA 1
ATOM 1544 C C . LYS A 1 201 ? -19.611 -4.148 16.661 1.00 88.56 201 LYS A C 1
ATOM 1546 O O . LYS A 1 201 ? -20.374 -4.332 17.600 1.00 88.56 201 LYS A O 1
ATOM 1551 N N . ILE A 1 202 ? -18.288 -4.015 16.808 1.00 85.94 202 ILE A N 1
ATOM 1552 C CA . ILE A 1 202 ? -17.618 -4.089 18.120 1.00 85.94 202 ILE A CA 1
ATOM 1553 C C . ILE A 1 202 ? -18.185 -3.024 19.066 1.00 85.94 202 ILE A C 1
ATOM 1555 O O . ILE A 1 202 ? -18.616 -3.356 20.166 1.00 85.94 202 ILE A O 1
ATOM 1559 N N . ALA A 1 203 ? -18.271 -1.773 18.608 1.00 84.38 203 ALA A N 1
ATOM 1560 C CA . A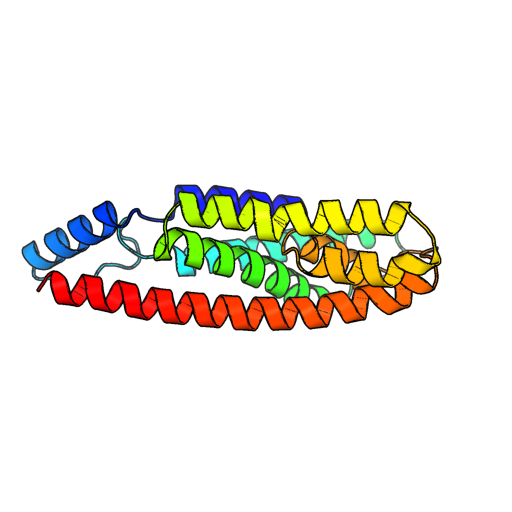LA A 1 203 ? -18.788 -0.663 19.408 1.00 84.38 203 ALA A CA 1
ATOM 1561 C C . ALA A 1 203 ? -20.231 -0.883 19.904 1.00 84.38 203 ALA A C 1
ATOM 1563 O O . ALA A 1 203 ? -20.549 -0.489 21.027 1.00 84.38 203 ALA A O 1
ATOM 1564 N N . LYS A 1 204 ? -21.084 -1.511 19.076 1.00 86.81 204 LYS A N 1
ATOM 1565 C CA . LYS A 1 204 ? -22.465 -1.884 19.432 1.00 86.81 204 LYS A CA 1
ATOM 1566 C C . LYS A 1 204 ? -22.522 -3.054 20.415 1.00 86.81 204 LYS A C 1
ATOM 1568 O O . LYS A 1 204 ? -23.311 -3.008 21.339 1.00 86.81 204 LYS A O 1
ATOM 1573 N N . SER A 1 205 ? -21.670 -4.069 20.255 1.00 84.69 205 SER A N 1
ATOM 1574 C CA . SER A 1 205 ? -21.645 -5.242 21.150 1.00 84.69 205 SER A CA 1
ATOM 1575 C C . SER A 1 205 ? -21.142 -4.950 22.570 1.00 84.69 205 SER A C 1
ATOM 1577 O O . SER A 1 205 ? -21.218 -5.805 23.442 1.00 84.69 205 SER A O 1
ATOM 1579 N N . THR A 1 206 ? -20.553 -3.772 22.777 1.00 76.50 206 THR A N 1
ATOM 1580 C CA . THR A 1 206 ? -20.045 -3.301 24.073 1.00 76.50 206 THR A CA 1
ATOM 1581 C C . THR A 1 206 ? -20.942 -2.250 24.731 1.00 76.50 206 THR A C 1
ATOM 1583 O O . THR A 1 206 ? -20.494 -1.620 25.688 1.00 76.50 206 THR A O 1
ATOM 1586 N N . GLN A 1 207 ? -22.126 -1.979 24.172 1.00 65.56 207 GLN A N 1
ATOM 1587 C CA . GLN A 1 207 ? -23.185 -1.236 24.867 1.00 65.56 207 GLN A CA 1
ATOM 1588 C C . GLN A 1 207 ? -23.882 -2.168 25.850 1.00 65.56 207 GLN A C 1
ATOM 1590 O O . GLN A 1 207 ? -24.203 -1.664 26.942 1.00 65.56 207 GLN A O 1
#

Foldseek 3Di:
DLLVLLVVLLVVLLVQADDPVLLLVQLLVCVVVVHLDRDCPDSSHQCQVVSLVSLLCSLVVVLVVVQCVCCDPVNNDDGADPVLSVLSSLLSNLSNLLLSLCCNLVHDVRSVVCCVVQAPVLLVVLVVQVVVDVVSNLVSLLSNLSHSSCQVVLSCLQRPPDPDDDPSCNPRSVVSNVVNSVVSNVSSVVSVVSSVVVSVVSSVVSD

Radius of gyration: 19.84 Å; chains: 1; bounding box: 50×37×58 Å

Secondary structure (DSSP, 8-state):
-HHHHHHHHHHHHHHHSPPHHHHHHHHHHHHHTT-SS--TTSTTS-SHHHHHHHHHHHHHHHHHHHHHHHTSTTT-SSPPPTTHHHHHHHHHHHHHHHHHHHHHHH-HHHHHHHIIIIIIHHHHHHHHHHHH-GGGHHHHHHHHHTSTTTHHHHHHHHHS--TT--HHHHHHHHHHHHHHHHHHHHHHHHHHHHHHHHHHHHHHHT-

Sequence (207 aa):
YGLVTLMILWLMTVLITPDRNGQIRGWRRARKLGRPKLSFQSDPATSFPWVFAMAAIGSGGWFWFAKKLVESAWFGTTGMPIAILPVFFLVTAVGGLGFHALLEGRGKRAAGLAVILVGIAPLLIGVTVGATGEGLVPLAVWISGCSPVAGPIYAVVTFLPLSNLPPDFERTIPRAFWFWQMAGLLWACNLAIKLRRGRRKIAKSTQ

pLDDT: mean 88.77, std 7.44, range [59.62, 97.0]